Protein AF-W6MUC9-F1 (afdb_monomer_lite)

Foldseek 3Di:
DDDDDDDDDDDDDDDDDDDPDDPDDDDDDDDDDDDDDDPPPPPVPVVVPPPPDDDDDDDDDDDDDDDDDDDDDDPPPPCPFADQDPVPRGTDPDNDPQDLPPADPPDPDPDPSSVVSVVVVVVVVDDPDDDDDDDDPVPPPPPDPDPPPDDPVLVVLQVLLVVLVVVLVVLLVVLVVCLVPDDQDADPDDDDLVRVVVDQQPDADDSNVLSNDDQVVLLVVLLSLLVVDALDGDPSNLNVLSSSLSSHDLDDDPVSLVSLVSSLVSLVVRQDPDDDPSNVSNSSSLSSSCPVNVVVVSCVVRRPPPD

Organism: NCBI:txid1382522

Radius of gyration: 37.91 Å; chains: 1; bounding box: 55×131×97 Å

Structure (mmCIF, N/CA/C/O backbone):
data_AF-W6MUC9-F1
#
_entry.id   AF-W6MUC9-F1
#
loop_
_atom_site.group_PDB
_atom_site.id
_atom_site.type_symbol
_atom_site.label_atom_id
_atom_site.label_alt_id
_atom_site.label_comp_id
_atom_site.label_asym_id
_atom_site.label_entity_id
_atom_site.label_seq_id
_atom_site.pdbx_PDB_ins_code
_atom_site.Cartn_x
_atom_site.Cartn_y
_atom_site.Cartn_z
_atom_site.occupancy
_atom_site.B_iso_or_equiv
_atom_site.auth_seq_id
_atom_site.auth_comp_id
_atom_site.auth_asym_id
_atom_site.auth_atom_id
_atom_site.pdbx_PDB_model_num
ATOM 1 N N . MET A 1 1 ? 14.977 66.301 21.294 1.00 37.84 1 MET A N 1
ATOM 2 C CA . MET A 1 1 ? 13.516 66.436 21.477 1.00 37.84 1 MET A CA 1
ATOM 3 C C . MET A 1 1 ? 12.824 65.626 20.392 1.00 37.84 1 MET A C 1
ATOM 5 O O . MET A 1 1 ? 13.233 65.748 19.249 1.00 37.84 1 MET A O 1
ATOM 9 N N . GLY A 1 2 ? 11.824 64.814 20.751 1.00 37.88 2 GLY A N 1
ATOM 10 C CA . GLY A 1 2 ? 10.847 64.259 19.802 1.00 37.88 2 GLY A CA 1
ATOM 11 C C . GLY A 1 2 ? 11.103 62.840 19.284 1.00 37.88 2 GLY A C 1
ATOM 12 O O . GLY A 1 2 ? 11.587 62.662 18.177 1.00 37.88 2 GLY A O 1
ATOM 13 N N . ARG A 1 3 ? 10.710 61.834 20.076 1.00 33.66 3 ARG A N 1
ATOM 14 C CA . ARG A 1 3 ? 10.384 60.471 19.620 1.00 33.66 3 ARG A CA 1
ATOM 15 C C . ARG A 1 3 ? 9.096 60.508 18.785 1.00 33.66 3 ARG A C 1
ATOM 17 O O . ARG A 1 3 ? 8.163 61.174 19.216 1.00 33.66 3 ARG A O 1
ATOM 24 N N . SER A 1 4 ? 8.983 59.696 17.731 1.00 37.00 4 SER A N 1
ATOM 25 C CA . SER A 1 4 ? 7.777 58.873 17.533 1.00 37.00 4 SER A CA 1
ATOM 26 C C . SER A 1 4 ? 8.035 57.723 16.557 1.00 37.00 4 SER A C 1
ATOM 28 O O . SER A 1 4 ? 8.400 57.924 15.403 1.00 37.00 4 SER A O 1
ATOM 30 N N . GLN A 1 5 ? 7.871 56.514 17.086 1.00 37.69 5 GLN A N 1
ATOM 31 C CA . GLN A 1 5 ? 7.706 55.257 16.371 1.00 37.69 5 GLN A CA 1
ATOM 32 C C . GLN A 1 5 ? 6.216 55.058 16.063 1.00 37.69 5 GLN A C 1
ATOM 34 O O . GLN A 1 5 ? 5.396 55.491 16.869 1.00 37.69 5 GLN A O 1
ATOM 39 N N . ASN A 1 6 ? 5.875 54.364 14.967 1.00 33.44 6 ASN A N 1
ATOM 40 C CA . ASN A 1 6 ? 4.917 53.236 14.934 1.00 33.44 6 ASN A CA 1
ATOM 41 C C . ASN A 1 6 ? 4.309 53.029 13.537 1.00 33.44 6 ASN A C 1
ATOM 43 O O . ASN A 1 6 ? 3.429 53.778 13.129 1.00 33.44 6 ASN A O 1
ATOM 47 N N . SER A 1 7 ? 4.688 51.936 12.866 1.00 36.28 7 SER A N 1
ATOM 48 C CA . SER A 1 7 ? 3.811 51.216 11.921 1.00 36.28 7 SER A CA 1
ATOM 49 C C . SER A 1 7 ? 4.344 49.808 11.604 1.00 36.28 7 SER A C 1
ATOM 51 O O . SER A 1 7 ? 4.627 49.454 10.465 1.00 36.28 7 SER A O 1
ATOM 53 N N . LYS A 1 8 ? 4.477 48.956 12.629 1.00 38.09 8 LYS A N 1
ATOM 54 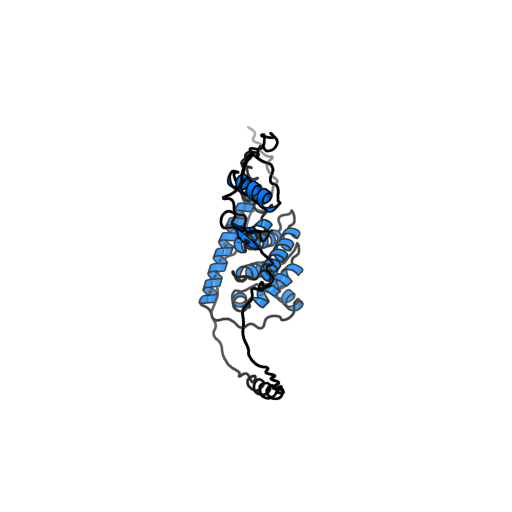C CA . LYS A 1 8 ? 4.534 47.493 12.451 1.00 38.09 8 LYS A CA 1
ATOM 55 C C . LYS A 1 8 ? 3.688 46.827 13.531 1.00 38.09 8 LYS A C 1
ATOM 57 O O . LYS A 1 8 ? 4.168 46.507 14.609 1.00 38.09 8 LYS A O 1
ATOM 62 N N . SER A 1 9 ? 2.398 46.687 13.251 1.00 35.12 9 SER A N 1
ATOM 63 C CA . SER A 1 9 ? 1.443 45.956 14.083 1.00 35.12 9 SER A CA 1
ATOM 64 C C . SER A 1 9 ? 0.236 45.612 13.218 1.00 35.12 9 SER A C 1
ATOM 66 O O . SER A 1 9 ? -0.618 46.477 13.046 1.00 35.12 9 SER A O 1
ATOM 68 N N . ALA A 1 10 ? 0.188 44.391 12.671 1.00 38.91 10 ALA A N 1
ATOM 69 C CA . ALA A 1 10 ? -1.050 43.617 12.472 1.00 38.91 10 ALA A CA 1
ATOM 70 C C . ALA A 1 10 ? -0.826 42.331 11.645 1.00 38.91 10 ALA A C 1
ATOM 72 O O . ALA A 1 10 ? -1.404 42.202 10.579 1.00 38.91 10 ALA A O 1
ATOM 73 N N . ILE A 1 11 ? -0.053 41.361 12.147 1.00 40.91 11 ILE A N 1
ATOM 74 C CA . ILE A 1 11 ? -0.268 39.920 11.874 1.00 40.91 11 ILE A CA 1
ATOM 75 C C . ILE A 1 11 ? 0.131 39.189 13.173 1.00 40.91 11 ILE A C 1
ATOM 77 O O . ILE A 1 11 ? 1.309 39.001 13.449 1.00 40.91 11 ILE A O 1
ATOM 81 N N . LYS A 1 12 ? -0.753 39.168 14.185 1.00 38.16 12 LYS A N 1
ATOM 82 C CA . LYS A 1 12 ? -1.516 37.975 14.623 1.00 38.16 12 LYS A CA 1
ATOM 83 C C . LYS A 1 12 ? -0.628 36.718 14.643 1.00 38.16 12 LYS A C 1
ATOM 85 O O . LYS A 1 12 ? -0.370 36.142 13.602 1.00 38.16 12 LYS A O 1
ATOM 90 N N . LYS A 1 13 ? 0.010 36.369 15.769 1.00 39.94 13 LYS A N 1
ATOM 91 C CA . LYS A 1 13 ? -0.563 35.578 16.886 1.00 39.94 13 LYS A CA 1
ATOM 92 C C . LYS A 1 13 ? -1.482 34.450 16.404 1.00 39.94 13 LYS A C 1
ATOM 94 O O . LYS A 1 13 ? -2.682 34.676 16.337 1.00 39.94 13 LYS A O 1
ATOM 99 N N . THR A 1 14 ? -0.884 33.286 16.150 1.00 41.06 14 THR A N 1
ATOM 100 C CA . THR A 1 14 ? -1.347 31.932 16.528 1.00 41.06 14 THR A CA 1
ATOM 101 C C . THR A 1 14 ? -0.285 30.942 16.048 1.00 41.06 14 THR A C 1
ATOM 103 O O . THR A 1 14 ? -0.391 30.375 14.970 1.00 41.06 14 THR A O 1
ATOM 106 N N . LEU A 1 15 ? 0.783 30.797 16.829 1.00 37.62 15 LEU A N 1
ATOM 107 C CA . LEU A 1 15 ? 1.756 29.720 16.681 1.00 37.62 15 LEU A CA 1
ATOM 108 C C . LEU A 1 15 ? 2.039 29.214 18.092 1.00 37.62 15 LEU A C 1
ATOM 110 O O . LEU A 1 15 ? 2.949 29.688 18.762 1.00 37.62 15 LEU A O 1
ATOM 114 N N . GLU A 1 16 ? 1.169 28.341 18.588 1.00 33.00 16 GLU A N 1
ATOM 115 C CA . GLU A 1 16 ? 1.450 27.573 19.794 1.00 33.00 16 GLU A CA 1
ATOM 116 C C . GLU A 1 16 ? 0.604 26.295 19.800 1.00 33.00 16 GLU A C 1
ATOM 118 O O . GLU A 1 16 ? -0.623 26.360 19.756 1.00 33.00 16 GLU A O 1
ATOM 123 N N . LYS A 1 17 ? 1.313 25.163 19.924 1.00 35.31 17 LYS A N 1
ATOM 124 C CA . LYS A 1 17 ? 0.856 23.787 20.198 1.00 35.31 17 LYS A CA 1
ATOM 125 C C . LYS A 1 17 ? 0.414 22.930 19.004 1.00 35.31 17 LYS A C 1
ATOM 127 O O . LYS A 1 17 ? -0.761 22.628 18.849 1.00 35.31 17 LYS A O 1
ATOM 132 N N . ALA A 1 18 ? 1.400 22.385 18.293 1.00 30.92 18 ALA A N 1
ATOM 133 C CA . ALA A 1 18 ? 1.337 21.001 17.824 1.00 30.92 18 ALA A CA 1
ATOM 134 C C . ALA A 1 18 ? 2.322 20.192 18.686 1.00 30.92 18 ALA A C 1
ATOM 136 O O . ALA A 1 18 ? 3.528 20.432 18.656 1.00 30.92 18 ALA A O 1
ATOM 137 N N . GLN A 1 19 ? 1.796 19.332 19.556 1.00 32.25 19 GLN A N 1
ATOM 138 C CA . GLN A 1 19 ? 2.580 18.336 20.289 1.00 32.25 19 GLN A CA 1
ATOM 139 C C . GLN A 1 19 ? 2.575 17.047 19.453 1.00 32.25 19 GLN A C 1
ATOM 141 O O . GLN A 1 19 ? 1.496 16.658 19.005 1.00 32.25 19 GLN A O 1
ATOM 146 N N . PRO A 1 20 ? 3.720 16.378 19.243 1.00 33.19 20 PRO A N 1
ATOM 147 C CA . PRO A 1 20 ? 3.742 15.063 18.613 1.00 33.19 20 PRO A CA 1
ATOM 148 C C . PRO A 1 20 ? 3.076 14.031 19.536 1.00 33.19 20 PRO A C 1
ATOM 150 O O . PRO A 1 20 ? 3.309 14.029 20.747 1.00 33.19 20 PRO A O 1
ATOM 153 N N . TYR A 1 21 ? 2.223 13.175 18.970 1.00 41.25 21 TYR A N 1
ATOM 154 C CA . TYR A 1 21 ? 1.517 12.129 19.711 1.00 41.25 21 TYR A CA 1
ATOM 155 C C . TYR A 1 21 ? 2.506 11.117 20.324 1.00 41.25 21 TYR A C 1
ATOM 157 O O . TYR A 1 21 ? 3.322 10.552 19.594 1.00 41.25 21 TYR A O 1
ATOM 165 N N . PRO A 1 22 ? 2.439 10.843 21.642 1.00 36.75 22 PRO A N 1
ATOM 166 C CA . PRO A 1 22 ? 3.268 9.830 22.279 1.00 36.75 22 PRO A CA 1
ATOM 167 C C . PRO A 1 22 ? 2.614 8.442 22.194 1.00 36.75 22 PRO A C 1
ATOM 169 O O . PRO A 1 22 ? 1.510 8.225 22.690 1.00 36.75 22 PRO A O 1
ATOM 172 N N . LEU A 1 23 ? 3.334 7.478 21.617 1.00 43.62 23 LEU A N 1
ATOM 173 C CA . LEU A 1 23 ? 3.059 6.044 21.738 1.00 43.62 23 LEU A CA 1
ATOM 174 C C . LEU A 1 23 ? 3.530 5.550 23.119 1.00 43.62 23 LEU A C 1
ATOM 176 O O . LEU A 1 23 ? 4.695 5.184 23.265 1.00 43.62 23 LEU A O 1
ATOM 180 N N . ALA A 1 24 ? 2.664 5.551 24.142 1.00 35.31 24 ALA A N 1
ATOM 181 C CA . ALA A 1 24 ? 2.933 4.831 25.396 1.00 35.31 24 ALA A CA 1
ATOM 182 C C . ALA A 1 24 ? 1.681 4.521 26.253 1.00 35.31 24 ALA A C 1
ATOM 184 O O . ALA A 1 24 ? 0.925 5.430 26.589 1.00 35.31 24 ALA A O 1
ATOM 185 N N . LEU A 1 25 ? 1.635 3.260 26.727 1.00 35.66 25 LEU A N 1
ATOM 186 C CA . LEU A 1 25 ? 1.153 2.721 28.023 1.00 35.66 25 LEU A CA 1
ATOM 187 C C . LEU A 1 25 ? -0.203 1.979 28.167 1.00 35.66 25 LEU A C 1
ATOM 189 O O . LEU A 1 25 ? -1.266 2.499 27.854 1.00 35.66 25 LEU A O 1
ATOM 193 N N . MET A 1 26 ? -0.072 0.854 28.907 1.00 32.72 26 MET A N 1
ATOM 194 C CA . MET A 1 26 ? -1.028 0.049 29.714 1.00 32.72 26 MET A CA 1
ATOM 195 C C . MET A 1 26 ? -1.594 -1.210 29.027 1.00 32.72 26 MET A C 1
ATOM 197 O O . MET A 1 26 ? -1.951 -1.151 27.866 1.00 32.72 26 MET A O 1
ATOM 201 N N . GLY A 1 27 ? -1.723 -2.393 29.644 1.00 30.88 27 GLY A N 1
ATOM 202 C CA . GLY A 1 27 ? -1.570 -2.853 31.032 1.00 30.88 27 GLY A CA 1
ATOM 203 C C . GLY A 1 27 ? -2.383 -4.157 31.224 1.00 30.88 27 GLY A C 1
ATOM 204 O O . GLY A 1 27 ? -3.470 -4.288 30.682 1.00 30.88 27 GLY A O 1
ATOM 205 N N . VAL A 1 28 ? -1.829 -5.121 31.963 1.00 34.62 28 VAL A N 1
ATOM 206 C CA . VAL A 1 28 ? -2.216 -6.548 32.113 1.00 34.62 28 VAL A CA 1
ATOM 207 C C . VAL A 1 28 ? -3.568 -6.803 32.824 1.00 34.62 28 VAL A C 1
ATOM 209 O O . VAL A 1 28 ? -3.837 -6.162 33.838 1.00 34.62 28 VAL A O 1
ATOM 212 N N . SER A 1 29 ? -4.343 -7.827 32.406 1.00 29.66 29 SER A N 1
ATOM 213 C CA . SER A 1 29 ? -5.299 -8.568 33.271 1.00 29.66 29 SER A CA 1
ATOM 214 C C . SER A 1 29 ? -5.646 -9.984 32.741 1.00 29.66 29 SER A C 1
ATOM 216 O O . SER A 1 29 ? -5.849 -10.164 31.545 1.00 29.66 29 SER A O 1
ATOM 218 N N . LEU A 1 30 ? -5.707 -10.985 33.637 1.00 31.52 30 LEU A N 1
ATOM 219 C CA . LEU A 1 30 ? -5.907 -12.439 33.404 1.00 31.52 30 LEU A CA 1
ATOM 220 C C . LEU A 1 30 ? -7.386 -12.914 33.605 1.00 31.52 30 LEU A C 1
ATOM 222 O O . LEU A 1 30 ? -8.164 -12.184 34.221 1.00 31.52 30 LEU A O 1
ATOM 226 N N . PRO A 1 31 ? -7.775 -14.133 33.134 1.00 45.75 31 PRO A N 1
ATOM 227 C CA . PRO A 1 31 ? -9.161 -14.580 32.846 1.00 45.75 31 PRO A CA 1
ATOM 228 C C . PRO A 1 31 ? -9.775 -15.568 33.875 1.00 45.75 31 PRO A C 1
ATOM 230 O O . PRO A 1 31 ? -9.098 -15.932 34.841 1.00 45.75 31 PRO A O 1
ATOM 233 N N . PRO A 1 32 ? -11.057 -16.007 33.713 1.00 36.66 32 PRO A N 1
ATOM 234 C CA . PRO A 1 32 ? -11.387 -17.449 33.460 1.00 36.66 32 PRO A CA 1
ATOM 235 C C . PRO A 1 32 ? -12.775 -17.703 32.749 1.00 36.66 32 PRO A C 1
ATOM 237 O O . PRO A 1 32 ? -13.441 -16.730 32.405 1.00 36.66 32 PRO A O 1
ATOM 240 N N . PRO A 1 33 ? -13.355 -18.938 32.647 1.00 37.44 33 PRO A N 1
ATOM 241 C CA . PRO A 1 33 ? -12.891 -20.199 32.032 1.00 37.44 33 PRO A CA 1
ATOM 242 C C . PRO A 1 33 ? -13.892 -20.870 31.023 1.00 37.44 33 PRO A C 1
ATOM 244 O O . PRO A 1 33 ? -15.068 -20.533 30.932 1.00 37.44 33 PRO A O 1
ATOM 247 N N . HIS A 1 34 ? -13.364 -21.878 30.310 1.00 36.03 34 HIS A N 1
ATOM 248 C CA . HIS A 1 34 ? -13.925 -22.946 29.447 1.00 36.03 34 HIS A CA 1
ATOM 249 C C . HIS A 1 34 ? -15.434 -23.298 29.415 1.00 36.03 34 HIS A C 1
ATOM 251 O O . HIS A 1 34 ? -16.020 -23.637 30.440 1.00 36.03 34 HIS A O 1
ATOM 257 N N . ILE A 1 35 ? -15.961 -23.489 28.186 1.00 35.66 35 ILE A N 1
ATOM 258 C CA . ILE A 1 35 ? -17.059 -24.428 27.849 1.00 35.66 35 ILE A CA 1
ATOM 259 C C . ILE A 1 35 ? -16.751 -25.158 26.517 1.00 35.66 35 ILE A C 1
ATOM 261 O O . ILE A 1 35 ? -16.290 -24.553 25.550 1.00 35.66 35 ILE A O 1
ATOM 265 N N . GLU A 1 36 ? -16.975 -26.476 26.499 1.00 34.12 36 GLU A N 1
ATOM 266 C CA . GLU A 1 36 ? -16.637 -27.458 25.453 1.00 34.12 36 GLU A CA 1
ATOM 267 C C . GLU A 1 36 ? -17.495 -27.386 24.167 1.00 34.12 36 GLU A C 1
ATOM 269 O O . GLU A 1 36 ? -18.648 -26.959 24.169 1.00 34.12 36 GLU A O 1
ATOM 274 N N . ASN A 1 37 ? -16.924 -27.859 23.048 1.00 38.78 37 ASN A N 1
ATOM 275 C CA . ASN A 1 37 ? -17.419 -27.688 21.674 1.00 38.78 37 ASN A CA 1
ATOM 276 C C . ASN A 1 37 ? -17.896 -29.035 21.045 1.00 38.78 37 ASN A C 1
ATOM 278 O O . ASN A 1 37 ? -17.094 -29.968 20.951 1.00 38.78 37 ASN A O 1
ATOM 282 N N . PRO A 1 38 ? -19.153 -29.178 20.558 1.00 36.91 38 PRO A N 1
ATOM 283 C CA . PRO A 1 38 ? -19.742 -30.464 20.131 1.00 36.91 38 PRO A CA 1
ATOM 284 C C . PRO A 1 38 ? -19.540 -30.862 18.644 1.00 36.91 38 PRO A C 1
ATOM 286 O O . PRO A 1 38 ? -20.272 -31.693 18.104 1.00 36.91 38 PRO A O 1
ATOM 289 N N . LEU A 1 39 ? -18.539 -30.330 17.936 1.00 45.34 39 LEU A N 1
ATOM 290 C CA . LEU A 1 39 ? -18.408 -30.497 16.472 1.00 45.34 39 LEU A CA 1
ATOM 291 C C . LEU A 1 39 ? -17.762 -31.809 15.968 1.00 45.34 39 LEU A C 1
ATOM 293 O O . LEU A 1 39 ? -17.677 -32.021 14.756 1.00 45.34 39 LEU A O 1
ATOM 297 N N . LYS A 1 40 ? -17.374 -32.749 16.842 1.00 43.78 40 LYS A N 1
ATOM 298 C CA . LYS A 1 40 ? -16.704 -34.004 16.424 1.00 43.78 40 LYS A CA 1
ATOM 299 C C . LYS A 1 40 ? -17.621 -35.111 15.870 1.00 43.78 40 LYS A C 1
ATOM 301 O O . LYS A 1 40 ? -17.111 -36.101 15.357 1.00 43.78 40 LYS A O 1
ATOM 306 N N . GLN A 1 41 ? -18.949 -34.965 15.882 1.00 45.59 41 GLN A N 1
ATOM 307 C CA . GLN A 1 41 ? -19.857 -36.040 15.429 1.00 45.59 41 GLN A CA 1
ATOM 308 C C . GLN A 1 41 ? -20.292 -35.972 13.952 1.00 45.59 41 GLN A C 1
ATOM 310 O O . GLN A 1 41 ? -20.858 -36.937 13.439 1.00 45.59 41 GLN A O 1
ATOM 315 N N . ARG A 1 42 ? -20.014 -34.882 13.221 1.00 47.22 42 ARG A N 1
ATOM 316 C CA . ARG A 1 42 ? -20.479 -34.731 11.824 1.00 47.22 42 ARG A CA 1
ATOM 317 C C . ARG A 1 42 ? -19.546 -35.310 10.755 1.00 47.22 42 ARG A C 1
ATOM 319 O O . ARG A 1 42 ? -20.015 -35.604 9.662 1.00 47.22 42 ARG A O 1
ATOM 326 N N . GLN A 1 43 ? -18.266 -35.533 11.053 1.00 47.47 43 GLN A N 1
ATOM 327 C CA . GLN A 1 43 ? -17.294 -35.970 10.036 1.00 47.47 43 GLN A CA 1
ATOM 328 C C . GLN A 1 43 ? -17.279 -37.489 9.774 1.00 47.47 43 GLN A C 1
ATOM 330 O O . GLN A 1 43 ? -16.813 -37.924 8.726 1.00 47.47 43 GLN A O 1
ATOM 335 N N . LEU A 1 44 ? -17.855 -38.308 10.661 1.00 49.19 44 LEU A N 1
ATOM 336 C CA . LEU A 1 44 ? -17.866 -39.771 10.505 1.00 49.19 44 LEU A CA 1
ATOM 337 C C . LEU A 1 44 ? -18.964 -40.303 9.563 1.00 49.19 44 LEU A C 1
ATOM 339 O O . LEU A 1 44 ? -18.844 -41.424 9.078 1.00 49.19 44 LEU A O 1
ATOM 343 N N . LYS A 1 45 ? -20.001 -39.514 9.240 1.00 44.94 45 LYS A N 1
ATOM 344 C CA . LYS A 1 45 ? -21.115 -39.971 8.382 1.00 44.94 45 LYS A CA 1
ATOM 345 C C . LYS A 1 45 ? -20.875 -39.821 6.875 1.00 44.94 45 LYS A C 1
ATOM 347 O O . LYS A 1 45 ? -21.438 -40.594 6.110 1.00 44.94 45 LYS A O 1
ATOM 352 N N . ASN A 1 46 ? -19.999 -38.915 6.436 1.00 46.66 46 ASN A N 1
ATOM 353 C CA . ASN A 1 46 ? -19.769 -38.696 4.998 1.00 46.66 46 ASN A CA 1
ATOM 354 C C . ASN A 1 46 ? -18.801 -39.708 4.367 1.00 46.66 46 ASN A C 1
ATOM 356 O O . ASN A 1 46 ? -18.813 -39.895 3.155 1.00 46.66 46 ASN A O 1
ATOM 360 N N . ARG A 1 47 ? -17.994 -40.410 5.173 1.00 44.97 47 ARG A N 1
ATOM 361 C CA . ARG A 1 47 ? -16.983 -41.354 4.670 1.00 44.97 47 ARG A CA 1
ATOM 362 C C . ARG A 1 47 ? -17.559 -42.719 4.262 1.00 44.97 47 ARG A C 1
ATOM 364 O O . ARG A 1 47 ? -16.910 -43.443 3.521 1.00 44.97 47 ARG A O 1
ATOM 371 N N . GLN A 1 48 ? -18.776 -43.059 4.698 1.00 46.97 48 GLN A N 1
ATOM 372 C CA . GLN A 1 48 ? -19.432 -44.330 4.346 1.00 46.97 48 GLN A CA 1
ATOM 373 C C . GLN A 1 48 ? -20.245 -44.279 3.040 1.00 46.97 48 GLN A C 1
ATOM 375 O O . GLN A 1 48 ? -20.608 -45.330 2.527 1.00 46.97 48 GLN A O 1
ATOM 380 N N . GLN A 1 49 ? -20.499 -43.099 2.460 1.00 46.69 49 GLN A N 1
ATOM 381 C CA . GLN A 1 49 ? -21.297 -42.979 1.227 1.00 46.69 49 GLN A CA 1
ATOM 382 C C . GLN A 1 49 ? -20.476 -42.967 -0.075 1.00 46.69 49 GLN A C 1
ATOM 384 O O . GLN A 1 49 ? -21.063 -43.030 -1.147 1.00 46.69 49 GLN A O 1
ATOM 389 N N . GLN A 1 50 ? -19.138 -42.948 -0.015 1.00 45.75 50 GLN A N 1
ATOM 390 C CA . GLN A 1 50 ? -18.272 -42.911 -1.210 1.00 45.75 50 GLN A CA 1
ATOM 391 C C . GLN A 1 50 ? -17.667 -44.268 -1.626 1.00 45.75 50 GLN A C 1
ATOM 393 O O . GLN A 1 50 ? -16.893 -44.309 -2.571 1.00 45.75 50 GLN A O 1
ATOM 398 N N . GLN A 1 51 ? -18.015 -45.385 -0.973 1.00 40.50 51 GLN A N 1
ATOM 399 C CA . GLN A 1 51 ? -17.469 -46.719 -1.307 1.00 40.50 51 GLN A CA 1
ATOM 400 C C . GLN A 1 51 ? -18.406 -47.617 -2.139 1.00 40.50 51 GLN A C 1
ATOM 402 O O . GLN A 1 51 ? -18.145 -48.806 -2.283 1.00 40.50 51 GLN A O 1
ATOM 407 N N . GLN A 1 52 ? -19.490 -47.085 -2.707 1.00 41.22 52 GLN A N 1
ATOM 408 C CA . GLN A 1 52 ? -20.397 -47.859 -3.565 1.00 41.22 52 GLN A CA 1
ATOM 409 C C . GLN A 1 52 ? -20.636 -47.135 -4.891 1.00 41.22 52 GLN A C 1
ATOM 411 O O . GLN A 1 52 ? -21.689 -46.529 -5.059 1.00 41.22 52 GLN A O 1
ATOM 416 N N . GLN A 1 53 ? -19.656 -47.164 -5.803 1.00 36.44 53 GLN A N 1
ATOM 417 C CA . GLN A 1 53 ? -19.851 -46.970 -7.251 1.00 36.44 53 GLN A CA 1
ATOM 418 C C . GLN A 1 53 ? -18.522 -47.130 -8.016 1.00 36.44 53 GLN A C 1
ATOM 420 O O . GLN A 1 53 ? -17.806 -46.161 -8.220 1.00 36.44 53 GLN A O 1
ATOM 425 N N . GLU A 1 54 ? -18.223 -48.343 -8.483 1.00 36.38 54 GLU A N 1
ATOM 426 C CA . GLU A 1 54 ? -17.397 -48.588 -9.679 1.00 36.38 54 GLU A CA 1
ATOM 427 C C . GLU A 1 54 ? -17.905 -49.862 -10.372 1.00 36.38 54 GLU A C 1
ATOM 429 O O . GLU A 1 54 ? -18.158 -50.856 -9.684 1.00 36.38 54 GLU A O 1
ATOM 434 N N . PRO A 1 55 ? -18.053 -49.871 -11.712 1.00 38.66 55 PRO A N 1
ATOM 435 C CA . PRO A 1 55 ? -18.098 -51.111 -12.466 1.00 38.66 55 PRO A CA 1
ATOM 436 C C . PRO A 1 55 ? -16.942 -51.235 -13.472 1.00 38.66 55 PRO A C 1
ATOM 438 O O . PRO A 1 55 ? -16.797 -50.461 -14.417 1.00 38.66 55 PRO A O 1
ATOM 441 N N . ASP A 1 56 ? -16.183 -52.294 -13.221 1.00 34.31 56 ASP A N 1
ATOM 442 C CA . ASP A 1 56 ? -15.455 -53.226 -14.086 1.00 34.31 56 ASP A CA 1
ATOM 443 C C . ASP A 1 56 ? -15.743 -53.191 -15.609 1.00 34.31 56 ASP A C 1
ATOM 445 O O . ASP A 1 56 ? -16.890 -53.333 -16.048 1.00 34.31 56 ASP A O 1
ATOM 449 N N . LYS A 1 57 ? -14.681 -53.132 -16.430 1.00 34.66 57 LYS A N 1
ATOM 450 C CA . LYS A 1 57 ? -14.685 -53.593 -17.833 1.00 34.66 57 LYS A CA 1
ATOM 451 C C . LYS A 1 57 ? -13.347 -54.226 -18.206 1.00 34.66 57 LYS A C 1
ATOM 453 O O . LYS A 1 57 ? -12.315 -53.563 -18.263 1.00 34.66 57 LYS A O 1
ATOM 458 N N . SER A 1 58 ? -13.417 -55.511 -18.528 1.00 32.59 58 SER A N 1
ATOM 459 C CA . SER A 1 58 ? -12.324 -56.365 -18.968 1.00 32.59 58 SER A CA 1
ATOM 460 C C . SER A 1 58 ? -12.412 -56.706 -20.468 1.00 32.59 58 SER A C 1
ATOM 462 O O . SER A 1 58 ? -13.498 -56.825 -21.031 1.00 32.59 58 SER A O 1
ATOM 464 N N . LEU A 1 59 ? -11.220 -56.898 -21.054 1.00 35.06 59 LEU A N 1
ATOM 465 C CA . LEU A 1 59 ? -10.831 -57.816 -22.142 1.00 35.06 59 LEU A CA 1
ATOM 466 C C . LEU A 1 59 ? -11.446 -57.686 -23.552 1.00 35.06 59 LEU A C 1
ATOM 468 O O . LEU A 1 59 ? -12.630 -57.930 -23.764 1.00 35.06 59 LEU A O 1
ATOM 472 N N . LYS A 1 60 ? -10.552 -57.546 -24.548 1.00 33.88 60 LYS A N 1
ATOM 473 C CA . LYS A 1 60 ? -10.432 -58.488 -25.681 1.00 33.88 60 LYS A CA 1
ATOM 474 C C . LYS A 1 60 ? -9.044 -58.412 -26.340 1.00 33.88 60 LYS A C 1
ATOM 476 O O . LYS A 1 60 ? -8.607 -57.345 -26.756 1.00 33.88 60 LYS A O 1
ATOM 481 N N . ASN A 1 61 ? -8.387 -59.571 -26.389 1.00 31.88 61 ASN A N 1
ATOM 482 C CA . ASN A 1 61 ? -7.217 -59.894 -27.207 1.00 31.88 61 ASN A CA 1
ATOM 483 C C . ASN A 1 61 ? -7.656 -60.149 -28.655 1.00 31.88 61 ASN A C 1
ATOM 485 O O . ASN A 1 61 ? -8.738 -60.696 -28.842 1.00 31.88 61 ASN A O 1
ATOM 489 N N . ASP A 1 62 ? -6.768 -59.913 -29.621 1.00 33.50 62 ASP A N 1
ATOM 490 C CA . ASP A 1 62 ? -6.610 -60.826 -30.758 1.00 33.50 62 ASP A CA 1
ATOM 491 C C . ASP A 1 62 ? -5.156 -60.828 -31.252 1.00 33.50 62 ASP A C 1
ATOM 493 O O . ASP A 1 62 ? -4.511 -59.784 -31.362 1.00 33.50 62 ASP A O 1
ATOM 497 N N . LYS A 1 63 ? -4.644 -62.043 -31.468 1.00 37.84 63 LYS A N 1
ATOM 498 C CA . LYS A 1 63 ? -3.323 -62.391 -32.009 1.00 37.84 63 LYS A CA 1
ATOM 499 C C . LYS A 1 63 ? -3.460 -62.683 -33.506 1.00 37.84 63 LYS A C 1
ATOM 501 O O . LYS A 1 63 ? -4.452 -63.290 -33.891 1.00 37.84 63 LYS A O 1
ATOM 506 N N . HIS A 1 64 ? -2.423 -62.392 -34.290 1.00 31.88 64 HIS A N 1
ATOM 507 C CA . HIS A 1 64 ? -2.034 -63.230 -35.429 1.00 31.88 64 HIS A CA 1
ATOM 508 C C . HIS A 1 64 ? -0.529 -63.121 -35.714 1.00 31.88 64 HIS A C 1
ATOM 510 O O . HIS A 1 64 ? 0.125 -62.176 -35.276 1.00 31.88 64 HIS A O 1
ATOM 516 N N . ASP A 1 65 ? -0.037 -64.170 -36.366 1.00 35.31 65 ASP A N 1
ATOM 517 C CA . ASP A 1 65 ? 1.281 -64.798 -36.265 1.00 35.31 65 ASP A CA 1
ATOM 518 C C . ASP A 1 65 ? 2.407 -64.222 -37.155 1.00 35.31 65 ASP A C 1
ATOM 520 O O . ASP A 1 65 ? 2.202 -63.338 -37.983 1.00 35.31 65 ASP A O 1
ATOM 524 N N . GLU A 1 66 ? 3.604 -64.765 -36.909 1.00 41.00 66 GLU A N 1
ATOM 525 C CA . GLU A 1 66 ? 4.935 -64.532 -37.494 1.00 41.00 66 GLU A CA 1
ATOM 526 C C . GLU A 1 66 ? 5.050 -64.801 -39.011 1.00 41.00 66 GLU A C 1
ATOM 528 O O . GLU A 1 66 ? 4.428 -65.732 -39.511 1.00 41.00 66 GLU A O 1
ATOM 533 N N . GLU A 1 67 ? 5.907 -64.050 -39.725 1.00 35.03 67 GLU A N 1
ATOM 534 C CA . GLU A 1 67 ? 7.146 -64.540 -40.383 1.00 35.03 67 GLU A CA 1
ATOM 535 C C . GLU A 1 67 ? 7.860 -63.428 -41.197 1.00 35.03 67 GLU A C 1
ATOM 537 O O . GLU A 1 67 ? 7.396 -62.294 -41.285 1.00 35.03 67 GLU A O 1
ATOM 542 N N . SER A 1 68 ? 9.063 -63.752 -41.674 1.00 33.25 68 SER A N 1
ATOM 543 C CA . SER A 1 68 ? 10.251 -62.933 -41.925 1.00 33.25 68 SER A CA 1
ATOM 544 C C . SER A 1 68 ? 10.337 -62.114 -43.226 1.00 33.25 68 SER A C 1
ATOM 546 O O . SER A 1 68 ? 9.640 -62.344 -44.206 1.00 33.25 68 SER A O 1
ATOM 548 N N . ASP A 1 69 ? 11.363 -61.256 -43.202 1.00 32.56 69 ASP A N 1
ATOM 549 C CA . ASP A 1 69 ? 12.253 -60.817 -44.286 1.00 32.56 69 ASP A CA 1
ATOM 550 C C . ASP A 1 69 ? 12.218 -59.360 -44.768 1.00 32.56 69 ASP A C 1
ATOM 552 O O . ASP A 1 69 ? 11.205 -58.695 -44.959 1.00 32.56 69 ASP A O 1
ATOM 556 N N . THR A 1 70 ? 13.459 -58.904 -44.905 1.00 42.03 70 THR A N 1
ATOM 557 C CA . THR A 1 70 ? 14.029 -57.632 -45.326 1.00 42.03 70 THR A CA 1
ATOM 558 C C . THR A 1 70 ? 13.311 -56.948 -46.487 1.00 42.03 70 THR A C 1
ATOM 560 O O . THR A 1 70 ? 13.303 -57.489 -47.586 1.00 42.03 70 THR A O 1
ATOM 563 N N . ASP A 1 71 ? 12.886 -55.697 -46.300 1.00 32.00 71 ASP A N 1
ATOM 564 C CA . ASP A 1 71 ? 13.368 -54.609 -47.152 1.00 32.00 71 ASP A CA 1
ATOM 565 C C . ASP A 1 71 ? 13.087 -53.224 -46.549 1.00 32.00 71 ASP A C 1
ATOM 567 O O . ASP A 1 71 ? 12.148 -52.995 -45.788 1.00 32.00 71 ASP A O 1
ATOM 571 N N . SER A 1 72 ? 13.972 -52.307 -46.903 1.00 49.34 72 SER A N 1
ATOM 572 C CA . SER A 1 72 ? 13.973 -50.877 -46.623 1.00 49.34 72 SER A CA 1
ATOM 573 C C . SER A 1 72 ? 12.612 -50.182 -46.805 1.00 49.34 72 SER A C 1
ATOM 575 O O . SER A 1 72 ? 12.207 -49.838 -47.912 1.00 49.34 72 SER A O 1
ATOM 577 N N . VAL A 1 73 ? 11.929 -49.863 -45.700 1.00 36.22 73 VAL A N 1
ATOM 578 C CA . VAL A 1 73 ? 10.811 -48.909 -45.716 1.00 36.22 73 VAL A CA 1
ATOM 579 C C . VAL A 1 73 ? 11.007 -47.868 -44.626 1.00 36.22 73 VAL A C 1
ATOM 581 O O . VAL A 1 73 ? 11.011 -48.142 -43.427 1.00 36.22 73 VAL A O 1
ATOM 584 N N . VAL A 1 74 ? 11.215 -46.654 -45.122 1.00 47.41 74 VAL A N 1
ATOM 585 C CA . VAL A 1 74 ? 11.229 -45.365 -44.443 1.00 47.41 74 VAL A CA 1
ATOM 586 C C . VAL A 1 74 ? 10.239 -45.354 -43.278 1.00 47.41 74 VAL A C 1
ATOM 588 O O . VAL A 1 74 ? 9.027 -45.403 -43.464 1.00 47.41 74 VAL A O 1
ATOM 591 N N . SER A 1 75 ? 10.780 -45.275 -42.062 1.00 40.50 75 SER A N 1
ATOM 592 C CA . SER A 1 75 ? 10.025 -44.929 -40.862 1.00 40.50 75 SER A CA 1
ATOM 593 C C . SER A 1 75 ? 9.473 -43.516 -41.047 1.00 40.50 75 SER A C 1
ATOM 595 O O . SER A 1 75 ? 10.152 -42.537 -40.730 1.00 40.50 75 SER A O 1
ATOM 597 N N . ASP A 1 76 ? 8.235 -43.429 -41.523 1.00 49.22 76 ASP A N 1
ATOM 598 C CA . ASP A 1 76 ? 7.396 -42.233 -41.513 1.00 49.22 76 ASP A CA 1
ATOM 599 C C . ASP A 1 76 ? 6.997 -41.913 -40.058 1.00 49.22 76 ASP A C 1
ATOM 601 O O . ASP A 1 76 ? 5.872 -42.100 -39.598 1.00 49.22 76 ASP A O 1
ATOM 605 N N . LYS A 1 77 ? 7.997 -41.523 -39.262 1.00 49.09 77 LYS A N 1
ATOM 606 C CA . LYS A 1 77 ? 7.793 -40.816 -38.001 1.00 49.09 77 LYS A CA 1
ATOM 607 C C . LYS A 1 77 ? 7.679 -39.358 -38.387 1.00 49.09 77 LYS A C 1
ATOM 609 O O . LYS A 1 77 ? 8.634 -38.829 -38.941 1.00 49.09 77 LYS A O 1
ATOM 614 N N . GLY A 1 78 ? 6.534 -38.744 -38.096 1.00 49.44 78 GLY A N 1
ATOM 615 C CA . GLY A 1 78 ? 6.229 -37.342 -38.377 1.00 49.44 78 GLY A CA 1
ATOM 616 C C . GLY A 1 78 ? 7.335 -36.384 -37.929 1.00 49.44 78 GLY A C 1
ATOM 617 O O . GLY A 1 78 ? 7.301 -35.838 -36.826 1.00 49.44 78 GLY A O 1
ATOM 618 N N . TYR A 1 79 ? 8.317 -36.182 -38.805 1.00 52.19 79 TYR A N 1
ATOM 619 C CA . TYR A 1 79 ? 9.396 -35.229 -38.644 1.00 52.19 79 TYR A CA 1
ATOM 620 C C . TYR A 1 79 ? 8.812 -33.855 -38.939 1.00 52.19 79 TYR A C 1
ATOM 622 O O . TYR A 1 79 ? 8.817 -33.379 -40.068 1.00 52.19 79 TYR A O 1
ATOM 630 N N . VAL A 1 80 ? 8.292 -33.205 -37.901 1.00 56.75 80 VAL A N 1
ATOM 631 C CA . VAL A 1 80 ? 7.933 -31.783 -37.987 1.00 56.75 80 VAL A CA 1
ATOM 632 C C . VAL A 1 80 ? 9.200 -30.923 -38.160 1.00 56.75 80 VAL A C 1
ATOM 634 O O . VAL A 1 80 ? 9.118 -29.792 -38.618 1.00 56.75 80 VAL A O 1
ATOM 637 N N . ASN A 1 81 ? 10.383 -31.483 -37.871 1.00 60.94 81 ASN A N 1
ATOM 638 C CA . ASN A 1 81 ? 11.672 -30.799 -37.927 1.00 60.94 81 ASN A CA 1
ATOM 639 C C . ASN A 1 81 ? 12.707 -31.679 -38.650 1.00 60.94 81 ASN A C 1
ATOM 641 O O . ASN A 1 81 ? 12.930 -32.800 -38.209 1.00 60.94 81 ASN A O 1
ATOM 645 N N . GLY A 1 82 ? 13.367 -31.212 -39.717 1.00 67.69 82 GLY A N 1
ATOM 646 C CA . GLY A 1 82 ? 14.463 -31.958 -40.365 1.00 67.69 82 GLY A CA 1
ATOM 647 C C . GLY A 1 82 ? 15.675 -32.187 -39.440 1.00 67.69 82 GLY A C 1
ATOM 648 O O . GLY A 1 82 ? 15.652 -31.773 -38.282 1.00 67.69 82 GLY A O 1
ATOM 649 N N . PRO A 1 83 ? 16.758 -32.847 -39.886 1.00 76.44 83 PRO A N 1
ATOM 650 C CA . PRO A 1 83 ? 17.933 -33.072 -39.038 1.00 76.44 83 PRO A CA 1
ATOM 651 C C . PRO A 1 83 ? 18.528 -31.745 -38.530 1.00 76.44 83 PRO A C 1
ATOM 653 O O . PRO A 1 83 ? 18.547 -30.749 -39.260 1.00 76.44 83 PRO A O 1
ATOM 656 N N . LEU A 1 84 ? 18.977 -31.727 -37.267 1.00 74.00 84 LEU A N 1
ATOM 657 C CA . LEU A 1 84 ? 19.614 -30.558 -36.653 1.00 74.00 84 LEU A CA 1
ATOM 658 C C . LEU A 1 84 ? 20.960 -30.296 -37.332 1.00 74.00 84 LEU A C 1
ATOM 660 O O . LEU A 1 84 ? 21.789 -31.198 -37.452 1.00 74.00 84 LEU A O 1
ATOM 664 N N . ASP A 1 85 ? 21.172 -29.063 -37.772 1.00 75.06 85 ASP A N 1
ATOM 665 C CA . ASP A 1 85 ? 22.416 -28.652 -38.394 1.00 75.06 85 ASP A CA 1
ATOM 666 C C . ASP A 1 85 ? 23.498 -28.378 -37.336 1.00 75.06 85 ASP A C 1
ATOM 668 O O . ASP A 1 85 ? 23.301 -27.490 -36.504 1.00 75.06 85 ASP A O 1
ATOM 672 N N . PRO A 1 86 ? 24.645 -29.082 -37.349 1.00 74.75 86 PRO A N 1
ATOM 673 C CA . PRO A 1 86 ? 25.683 -28.893 -36.338 1.00 74.75 86 PRO A CA 1
ATOM 674 C C . PRO A 1 86 ? 26.413 -27.546 -36.455 1.00 74.75 86 PRO A C 1
ATOM 676 O O . PRO A 1 86 ? 27.037 -27.126 -35.486 1.00 74.75 86 PRO A O 1
ATOM 679 N N . ILE A 1 87 ? 26.346 -26.876 -37.613 1.00 72.44 87 ILE A N 1
ATOM 680 C CA . ILE A 1 87 ? 27.048 -25.608 -37.867 1.00 72.44 87 ILE A CA 1
ATOM 681 C C . ILE A 1 87 ? 26.155 -24.421 -37.496 1.00 72.44 87 ILE A C 1
ATOM 683 O O . ILE A 1 87 ? 26.601 -23.491 -36.832 1.00 72.44 87 ILE A O 1
ATOM 687 N N . PHE A 1 88 ? 24.875 -24.473 -37.875 1.00 73.25 88 PHE A N 1
ATOM 688 C CA . PHE A 1 88 ? 23.939 -23.358 -37.681 1.00 73.25 88 PHE A CA 1
ATOM 689 C C . PHE A 1 88 ? 22.987 -23.536 -36.486 1.00 73.25 88 PHE A C 1
ATOM 691 O O . PHE A 1 88 ? 22.246 -22.613 -36.155 1.00 73.25 88 PHE A O 1
ATOM 698 N N . GLY A 1 89 ? 22.966 -24.711 -35.844 1.00 77.00 89 GLY A N 1
ATOM 699 C CA . GLY A 1 89 ? 22.116 -24.997 -34.680 1.00 77.00 89 GLY A CA 1
ATOM 700 C C . GLY A 1 89 ? 20.609 -24.982 -34.970 1.00 77.00 89 GLY A C 1
ATOM 701 O O . GLY A 1 89 ? 19.805 -24.919 -34.043 1.00 77.00 89 GLY A O 1
ATOM 702 N N . GLN A 1 90 ? 20.215 -25.022 -36.246 1.00 81.44 90 GLN A N 1
ATOM 703 C CA . GLN A 1 90 ? 18.827 -24.971 -36.711 1.00 81.44 90 GLN A CA 1
ATOM 704 C C . GLN A 1 90 ? 18.453 -26.265 -37.439 1.00 81.44 90 GLN A C 1
ATOM 706 O O . GLN A 1 90 ? 19.303 -26.934 -38.022 1.00 81.44 90 GLN A O 1
ATOM 711 N N . HIS A 1 91 ? 17.175 -26.636 -37.415 1.00 81.38 91 HIS A N 1
ATOM 712 C CA . HIS A 1 91 ? 16.689 -27.790 -38.170 1.00 81.38 91 HIS A CA 1
ATOM 713 C C . HIS A 1 91 ? 16.613 -27.459 -39.660 1.00 81.38 91 HIS A C 1
ATOM 715 O O . HIS A 1 91 ? 16.082 -26.419 -40.052 1.00 81.38 91 HIS A O 1
ATOM 721 N N . ARG A 1 92 ? 17.124 -28.356 -40.506 1.00 73.00 92 ARG A N 1
ATOM 722 C CA . ARG A 1 92 ? 17.071 -28.168 -41.959 1.00 73.00 92 ARG A CA 1
ATOM 723 C C . ARG A 1 92 ? 15.625 -28.234 -42.453 1.00 73.00 92 ARG A C 1
ATOM 725 O O . ARG A 1 92 ? 14.891 -29.152 -42.100 1.00 73.00 92 ARG A O 1
ATOM 732 N N . ALA A 1 93 ? 15.243 -27.294 -43.317 1.00 74.94 93 ALA A N 1
ATOM 733 C CA . ALA A 1 93 ? 13.929 -27.296 -43.963 1.00 74.94 93 ALA A CA 1
ATOM 734 C C . ALA A 1 93 ? 13.783 -28.414 -45.014 1.00 74.94 93 ALA A C 1
ATOM 736 O O . ALA A 1 93 ? 12.673 -28.866 -45.280 1.00 74.94 93 ALA A O 1
ATOM 737 N N . PHE A 1 94 ? 14.898 -28.878 -45.591 1.00 72.56 94 PHE A N 1
ATOM 738 C CA . PHE A 1 94 ? 14.913 -29.928 -46.609 1.00 72.56 94 PHE A CA 1
ATOM 739 C C . PHE A 1 94 ? 15.663 -31.177 -46.118 1.00 72.56 94 PHE A C 1
ATOM 741 O O . PHE A 1 94 ? 16.761 -31.047 -45.565 1.00 72.56 94 PHE A O 1
ATOM 748 N N . PRO A 1 95 ? 15.128 -32.391 -46.351 1.00 63.88 95 PRO A N 1
ATOM 749 C CA . PRO A 1 95 ? 15.766 -33.655 -45.987 1.00 63.88 95 PRO A CA 1
ATOM 750 C C . PRO A 1 95 ? 16.827 -34.051 -47.027 1.00 63.88 95 PRO A C 1
ATOM 752 O O . PRO A 1 95 ? 16.729 -35.092 -47.670 1.00 63.88 95 PRO A O 1
ATOM 755 N N . ILE A 1 96 ? 17.822 -33.191 -47.247 1.00 64.44 96 ILE A N 1
ATOM 756 C CA . ILE A 1 96 ? 18.858 -33.409 -48.263 1.00 64.44 96 ILE A CA 1
ATOM 757 C C . ILE A 1 96 ? 20.192 -33.678 -47.562 1.00 64.44 96 ILE A C 1
ATOM 759 O O . ILE A 1 96 ? 20.689 -32.851 -46.787 1.00 64.44 96 ILE A O 1
ATOM 763 N N . ASN A 1 97 ? 20.781 -34.839 -47.860 1.00 66.06 97 ASN A N 1
ATOM 764 C CA . ASN A 1 97 ? 22.182 -35.133 -47.571 1.00 66.06 97 ASN A CA 1
ATOM 765 C C . ASN A 1 97 ? 23.024 -34.402 -48.613 1.00 66.06 97 ASN A C 1
ATOM 767 O O . ASN A 1 97 ? 23.275 -34.906 -49.704 1.00 66.06 97 ASN A O 1
ATOM 771 N N . ILE A 1 98 ? 23.351 -33.154 -48.299 1.00 64.81 98 ILE A N 1
ATOM 772 C CA . ILE A 1 98 ? 24.164 -32.293 -49.146 1.00 64.81 98 ILE A CA 1
ATOM 773 C C . ILE A 1 98 ? 25.618 -32.757 -49.015 1.00 64.81 98 ILE A C 1
ATOM 775 O O . ILE A 1 98 ? 26.252 -32.478 -47.998 1.00 64.81 98 ILE A O 1
ATOM 779 N N . ASP A 1 99 ? 26.119 -33.476 -50.018 1.00 64.69 99 ASP A N 1
ATOM 780 C CA . ASP A 1 99 ? 27.545 -33.767 -50.144 1.00 64.69 99 ASP A CA 1
ATOM 781 C C . ASP A 1 99 ? 28.243 -32.557 -50.777 1.00 64.69 99 ASP A C 1
ATOM 783 O O . ASP A 1 99 ? 27.918 -32.133 -51.886 1.00 64.69 99 ASP A O 1
ATOM 787 N N . ILE A 1 100 ? 29.147 -31.947 -50.019 1.00 63.34 100 ILE A N 1
ATOM 788 C CA . ILE A 1 100 ? 29.846 -30.710 -50.386 1.00 63.34 100 ILE A CA 1
ATOM 789 C C . ILE A 1 100 ? 31.155 -31.033 -51.138 1.00 63.34 100 ILE A C 1
ATOM 791 O O . ILE A 1 100 ? 31.759 -30.157 -51.753 1.00 63.34 100 ILE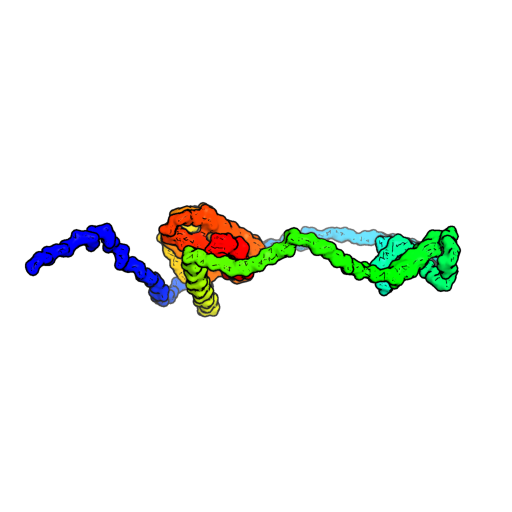 A O 1
ATOM 795 N N . SER A 1 101 ? 31.578 -32.302 -51.123 1.00 64.50 101 SER A N 1
ATOM 796 C CA . SER A 1 101 ? 32.907 -32.760 -51.551 1.00 64.50 101 SER A CA 1
ATOM 797 C C . SER A 1 101 ? 33.134 -32.700 -53.067 1.00 64.50 101 SER A C 1
ATOM 799 O O . SER A 1 101 ? 34.263 -32.490 -53.503 1.00 64.50 101 SER A O 1
ATOM 801 N N . ASP A 1 102 ? 32.068 -32.838 -53.863 1.00 64.50 102 ASP A N 1
ATOM 802 C CA . ASP A 1 102 ? 32.134 -33.040 -55.321 1.00 64.50 102 ASP A CA 1
ATOM 803 C C . ASP A 1 102 ? 31.670 -31.817 -56.146 1.00 64.50 102 ASP A C 1
ATOM 805 O O . ASP A 1 102 ? 31.341 -31.923 -57.331 1.00 64.50 102 ASP A O 1
ATOM 809 N N . LEU A 1 103 ? 31.618 -30.627 -55.539 1.00 68.88 103 LEU A N 1
ATOM 810 C CA . LEU A 1 103 ? 31.085 -29.429 -56.196 1.00 68.88 103 LEU A CA 1
ATOM 811 C C . LEU A 1 103 ? 32.146 -28.680 -57.008 1.00 68.88 103 LEU A C 1
ATOM 813 O O . LEU A 1 103 ? 33.050 -28.050 -56.466 1.00 68.88 103 LEU A O 1
ATOM 817 N N . ASP A 1 104 ? 31.963 -28.650 -58.328 1.00 74.31 104 ASP A N 1
ATOM 818 C CA . ASP A 1 104 ? 32.688 -27.741 -59.220 1.00 74.31 104 ASP A CA 1
ATOM 819 C C . ASP A 1 104 ? 32.114 -26.315 -59.105 1.00 74.31 104 ASP A C 1
ATOM 821 O O . ASP A 1 104 ? 31.076 -26.015 -59.697 1.00 74.31 104 ASP A O 1
ATOM 825 N N . GLU A 1 105 ? 32.773 -25.425 -58.352 1.00 71.38 105 GLU A N 1
ATOM 826 C CA . GLU A 1 105 ? 32.362 -24.018 -58.175 1.00 71.38 105 GLU A CA 1
ATOM 827 C C . GLU A 1 105 ? 32.339 -23.214 -59.499 1.00 71.38 105 GLU A C 1
ATOM 829 O O . GLU A 1 105 ? 31.682 -22.175 -59.574 1.00 71.38 105 GLU A O 1
ATOM 834 N N . SER A 1 106 ? 33.000 -23.689 -60.566 1.00 76.31 106 SER A N 1
ATOM 835 C CA . SER A 1 106 ? 33.199 -22.928 -61.812 1.00 76.31 106 SER A CA 1
ATOM 836 C C . SER A 1 106 ? 32.043 -23.005 -62.818 1.00 76.31 106 SER A C 1
ATOM 838 O O . SER A 1 106 ? 31.944 -22.172 -63.721 1.00 76.31 106 SER A O 1
ATOM 840 N N . ARG A 1 107 ? 31.152 -23.992 -62.685 1.00 80.31 107 ARG A N 1
ATOM 841 C CA . ARG A 1 107 ? 30.010 -24.208 -63.597 1.00 80.31 107 ARG A CA 1
ATOM 842 C C . ARG A 1 107 ? 28.702 -23.894 -62.896 1.00 80.31 107 ARG A C 1
ATOM 844 O O . ARG A 1 107 ? 28.653 -24.086 -61.696 1.00 80.31 107 ARG A O 1
ATOM 851 N N . PRO A 1 108 ? 27.618 -23.476 -63.561 1.00 81.69 108 PRO A N 1
ATOM 852 C CA . PRO A 1 108 ? 26.306 -23.374 -62.915 1.00 81.69 108 PRO A CA 1
ATOM 853 C C . PRO A 1 108 ? 25.851 -24.732 -62.343 1.00 81.69 108 PRO A C 1
ATOM 855 O O . PRO A 1 108 ? 26.132 -25.758 -62.967 1.00 81.69 108 PRO A O 1
ATOM 858 N N . PRO A 1 109 ? 25.167 -24.772 -61.183 1.00 84.25 109 PRO A N 1
ATOM 859 C CA . PRO A 1 109 ? 24.670 -26.028 -60.630 1.00 84.25 109 PRO A CA 1
ATOM 860 C C . PRO A 1 109 ? 23.588 -26.607 -61.552 1.00 84.25 109 PRO A C 1
ATOM 862 O O . PRO A 1 109 ? 22.683 -25.891 -61.981 1.00 84.25 109 PRO A O 1
ATOM 865 N N . ALA A 1 110 ? 23.705 -27.894 -61.878 1.00 82.00 110 ALA A N 1
ATOM 866 C CA . ALA A 1 110 ? 22.786 -28.583 -62.787 1.00 82.00 110 ALA A CA 1
ATOM 867 C C . ALA A 1 110 ? 21.508 -29.081 -62.085 1.00 82.00 110 ALA A C 1
ATOM 869 O O . ALA A 1 110 ? 20.502 -29.342 -62.743 1.00 82.00 110 ALA A O 1
ATOM 870 N N . ASP A 1 111 ? 21.545 -29.203 -60.759 1.00 82.62 111 ASP A N 1
ATOM 871 C CA . ASP A 1 111 ? 20.486 -29.751 -59.919 1.00 82.62 111 ASP A CA 1
ATOM 872 C C . ASP A 1 111 ? 20.311 -28.952 -58.613 1.00 82.62 111 ASP A C 1
ATOM 874 O O . ASP A 1 111 ? 21.186 -28.195 -58.178 1.00 82.62 111 ASP A O 1
ATOM 878 N N . VAL A 1 112 ? 19.147 -29.128 -57.979 1.00 80.38 112 VAL A N 1
ATOM 879 C CA . VAL A 1 112 ? 18.752 -28.404 -56.759 1.00 80.38 112 VAL A CA 1
ATOM 880 C C . VAL A 1 112 ? 19.676 -28.726 -55.582 1.00 80.38 112 VAL A C 1
ATOM 882 O O . VAL A 1 112 ? 19.973 -27.832 -54.789 1.00 80.38 112 VAL A O 1
ATOM 885 N N . ASN A 1 113 ? 20.174 -29.963 -55.476 1.00 81.69 113 ASN A N 1
ATOM 886 C CA . ASN A 1 113 ? 21.054 -30.346 -54.374 1.00 81.69 113 ASN A CA 1
ATOM 887 C C . ASN A 1 113 ? 22.404 -29.640 -54.511 1.00 81.69 113 ASN A C 1
ATOM 889 O O . ASN A 1 113 ? 22.853 -29.029 -53.543 1.00 81.69 113 ASN A O 1
ATOM 893 N N . SER A 1 114 ? 22.990 -29.615 -55.713 1.00 81.12 114 SER A N 1
ATOM 894 C CA . SER A 1 114 ? 24.213 -28.844 -55.976 1.00 81.12 114 SER A CA 1
ATOM 895 C C . SER A 1 114 ? 24.040 -27.342 -55.751 1.00 81.12 114 SER A C 1
ATOM 897 O O . SER A 1 114 ? 24.969 -26.675 -55.297 1.00 81.12 114 SER A O 1
ATOM 899 N N . TYR A 1 115 ? 22.859 -26.785 -56.040 1.00 84.88 115 TYR A N 1
ATOM 900 C CA . TYR A 1 115 ? 22.567 -25.382 -55.742 1.00 84.88 115 TYR A CA 1
ATOM 901 C C . TYR A 1 115 ? 22.551 -25.113 -54.231 1.00 84.88 115 TYR A C 1
ATOM 903 O O . TYR A 1 115 ? 23.272 -24.237 -53.754 1.00 84.88 115 TYR A O 1
ATOM 911 N N . LEU A 1 116 ? 21.783 -25.894 -53.464 1.00 85.69 116 LEU A N 1
ATOM 912 C CA . LEU A 1 116 ? 21.687 -25.736 -52.008 1.00 85.69 116 LEU A CA 1
ATOM 913 C C . LEU A 1 116 ? 23.032 -25.972 -51.310 1.00 85.69 116 LEU A C 1
ATOM 915 O O . LEU A 1 116 ? 23.333 -25.315 -50.315 1.00 85.69 116 LEU A O 1
ATOM 919 N N . ALA A 1 117 ? 23.859 -26.861 -51.858 1.00 81.62 117 ALA A N 1
ATOM 920 C CA . ALA A 1 117 ? 25.211 -27.094 -51.378 1.00 81.62 117 ALA A CA 1
ATOM 921 C C . ALA A 1 117 ? 26.116 -25.866 -51.515 1.00 81.62 117 ALA A C 1
ATOM 923 O O . ALA A 1 117 ? 26.866 -25.535 -50.598 1.00 81.62 117 ALA A O 1
ATOM 924 N N . ARG A 1 118 ? 26.000 -25.141 -52.629 1.00 83.88 118 ARG A N 1
ATOM 925 C CA . ARG A 1 118 ? 26.748 -23.897 -52.842 1.00 83.88 118 ARG A CA 1
ATOM 926 C C . ARG A 1 118 ? 26.252 -22.755 -51.980 1.00 83.88 118 ARG A C 1
ATOM 928 O O . ARG A 1 118 ? 27.077 -22.050 -51.420 1.00 83.88 118 ARG A O 1
ATOM 935 N N . VAL A 1 119 ? 24.936 -22.607 -51.829 1.00 84.81 119 VAL A N 1
ATOM 936 C CA . VAL A 1 119 ? 24.351 -21.613 -50.913 1.00 84.81 119 VAL A CA 1
ATOM 937 C C . VAL A 1 119 ? 24.834 -21.858 -49.485 1.00 84.81 119 VAL A C 1
ATOM 939 O O . VAL A 1 119 ? 25.139 -20.917 -48.762 1.00 84.81 119 VAL A O 1
ATOM 942 N N . ARG A 1 120 ? 24.967 -23.127 -49.085 1.00 82.12 120 ARG A N 1
ATOM 943 C CA . ARG A 1 120 ? 25.545 -23.484 -47.790 1.00 82.12 120 ARG A CA 1
ATOM 944 C C . ARG A 1 120 ? 27.016 -23.074 -47.685 1.00 82.12 120 ARG A C 1
ATOM 946 O O . ARG A 1 120 ? 27.378 -22.429 -46.711 1.00 82.12 120 ARG A O 1
ATOM 953 N N . MET A 1 121 ? 27.833 -23.404 -48.684 1.00 83.00 121 MET A N 1
ATOM 954 C CA . MET A 1 121 ? 29.245 -22.998 -48.737 1.00 83.00 121 MET A CA 1
ATOM 955 C C . MET A 1 121 ? 29.425 -21.477 -48.726 1.00 83.00 121 MET A C 1
ATOM 957 O O . MET A 1 121 ? 30.377 -20.969 -48.145 1.00 83.00 121 MET A O 1
ATOM 961 N N . GLU A 1 122 ? 28.525 -20.742 -49.374 1.00 85.75 122 GLU A N 1
ATOM 962 C CA . GLU A 1 122 ? 28.502 -19.282 -49.358 1.00 85.75 122 GLU A CA 1
ATOM 963 C C . GLU A 1 122 ? 28.125 -18.753 -47.970 1.00 85.75 122 GLU A C 1
ATOM 965 O O . GLU A 1 122 ? 28.846 -17.925 -47.422 1.00 85.75 122 GLU A O 1
ATOM 970 N N . ALA A 1 123 ? 27.069 -19.292 -47.356 1.00 83.75 123 ALA A N 1
ATOM 971 C CA . ALA A 1 123 ? 26.633 -18.906 -46.017 1.00 83.75 123 ALA A CA 1
ATOM 972 C C . ALA A 1 123 ? 27.671 -19.232 -44.927 1.00 83.75 123 ALA A C 1
ATOM 974 O O . ALA A 1 123 ? 27.818 -18.458 -43.989 1.00 83.75 123 ALA A O 1
ATOM 975 N N . GLU A 1 124 ? 28.418 -20.335 -45.053 1.00 82.31 124 GLU A N 1
ATOM 976 C CA . GLU A 1 124 ? 29.533 -20.679 -44.153 1.00 82.31 124 GLU A CA 1
ATOM 977 C C . GLU A 1 124 ? 30.719 -19.703 -44.282 1.00 82.31 124 GLU A C 1
ATOM 979 O O . GLU A 1 124 ? 31.472 -19.525 -43.327 1.00 82.31 124 GLU A O 1
ATOM 984 N N . LYS A 1 125 ? 30.881 -19.050 -45.443 1.00 84.12 125 LYS A N 1
ATOM 985 C CA . LYS A 1 125 ? 31.909 -18.019 -45.678 1.00 84.12 125 LYS A CA 1
ATOM 986 C C . LYS A 1 125 ? 31.474 -16.622 -45.204 1.00 84.12 125 LYS A C 1
ATOM 988 O O . LYS A 1 125 ? 32.316 -15.727 -45.158 1.00 84.12 125 LYS A O 1
ATOM 993 N N . MET A 1 126 ? 30.192 -16.413 -44.896 1.00 80.12 126 MET A N 1
ATOM 994 C CA . MET A 1 126 ? 29.647 -15.123 -44.464 1.00 80.12 126 MET A CA 1
ATOM 995 C C . MET A 1 126 ? 29.569 -15.023 -42.937 1.00 80.12 126 MET A C 1
ATOM 997 O O . MET A 1 126 ? 29.289 -15.999 -42.244 1.00 80.12 126 MET A O 1
ATOM 1001 N N . ASP A 1 127 ? 29.747 -13.812 -42.407 1.00 78.50 127 ASP A N 1
ATOM 1002 C CA . ASP A 1 127 ? 29.505 -13.551 -40.989 1.00 78.50 127 ASP A CA 1
ATOM 1003 C C . ASP A 1 127 ? 28.004 -13.656 -40.674 1.00 78.50 127 ASP A C 1
ATOM 1005 O O . ASP A 1 127 ? 27.168 -13.008 -41.306 1.00 78.50 127 ASP A O 1
ATOM 1009 N N . VAL A 1 128 ? 27.658 -14.450 -39.654 1.00 75.94 128 VAL A N 1
ATOM 1010 C CA . VAL A 1 128 ? 26.263 -14.694 -39.226 1.00 75.94 128 VAL A CA 1
ATOM 1011 C C . VAL A 1 128 ? 25.578 -13.412 -38.739 1.00 75.94 128 VAL A C 1
ATOM 1013 O O . VAL A 1 128 ? 24.360 -13.267 -38.842 1.00 75.94 128 VAL A O 1
ATOM 1016 N N . VAL A 1 129 ? 26.356 -12.474 -38.198 1.00 82.44 129 VAL A N 1
ATOM 1017 C CA . VAL A 1 129 ? 25.866 -11.200 -37.673 1.00 82.44 129 VAL A CA 1
ATOM 1018 C C . VAL A 1 129 ? 26.762 -10.082 -38.186 1.00 82.44 129 VAL A C 1
ATOM 1020 O O . VAL A 1 129 ? 27.939 -10.021 -37.844 1.00 82.44 129 VAL A O 1
ATOM 1023 N N . ALA A 1 130 ? 26.184 -9.169 -38.963 1.00 84.25 130 ALA A N 1
ATOM 1024 C CA . ALA A 1 130 ? 26.847 -7.946 -39.392 1.00 84.25 130 ALA A CA 1
ATOM 1025 C C . ALA A 1 130 ? 26.339 -6.758 -38.565 1.00 84.25 130 ALA A C 1
ATOM 1027 O O . ALA A 1 130 ? 25.142 -6.463 -38.548 1.00 84.25 130 ALA A O 1
ATOM 1028 N N . PHE A 1 131 ? 27.252 -6.049 -37.902 1.00 84.25 131 PHE A N 1
ATOM 1029 C CA . PHE A 1 131 ? 26.947 -4.774 -37.259 1.00 84.25 131 PHE A CA 1
ATOM 1030 C C . PHE A 1 131 ? 27.202 -3.651 -38.257 1.00 84.25 131 PHE A C 1
ATOM 1032 O O . PHE A 1 131 ? 28.347 -3.320 -38.556 1.00 84.25 131 PHE A O 1
ATOM 1039 N N . VAL A 1 132 ? 26.127 -3.072 -38.786 1.00 86.06 132 VAL A N 1
ATOM 1040 C CA . VAL A 1 132 ? 26.222 -1.920 -39.683 1.00 86.06 132 VAL A CA 1
ATOM 1041 C C . VAL A 1 132 ? 26.082 -0.651 -38.841 1.00 86.06 132 VAL A C 1
ATOM 1043 O O . VAL A 1 132 ? 25.022 -0.457 -38.235 1.00 86.06 132 VAL A O 1
ATOM 1046 N N . PRO A 1 133 ? 27.118 0.208 -38.762 1.00 81.31 133 PRO A N 1
ATOM 1047 C CA . PRO A 1 133 ? 26.987 1.491 -38.092 1.00 81.31 133 PRO A CA 1
ATOM 1048 C C . PRO A 1 133 ? 25.924 2.309 -38.822 1.00 81.31 133 PRO A C 1
ATOM 1050 O O . PRO A 1 133 ? 25.944 2.448 -40.046 1.00 81.31 133 PRO A O 1
ATOM 1053 N N . ARG A 1 134 ? 24.957 2.819 -38.063 1.00 80.44 134 ARG A N 1
ATOM 1054 C CA . ARG A 1 134 ? 23.953 3.732 -38.598 1.00 80.44 134 ARG A CA 1
ATOM 1055 C C . ARG A 1 134 ? 24.650 5.066 -38.832 1.00 80.44 134 ARG A C 1
ATOM 1057 O O . ARG A 1 134 ? 25.315 5.544 -37.921 1.00 80.44 134 ARG A O 1
ATOM 1064 N N . GLU A 1 135 ? 24.510 5.649 -40.023 1.00 78.81 135 GLU A N 1
ATOM 1065 C CA . GLU A 1 135 ? 24.943 7.031 -40.247 1.00 78.81 135 GLU A CA 1
ATOM 1066 C C . GLU A 1 135 ? 24.323 7.901 -39.151 1.00 78.81 135 GLU A C 1
ATOM 1068 O O . GLU A 1 135 ? 23.108 7.829 -38.924 1.00 78.81 135 GLU A O 1
ATOM 1073 N N . ASP A 1 136 ? 25.168 8.638 -38.429 1.00 63.59 136 ASP A N 1
ATOM 1074 C CA . ASP A 1 136 ? 24.776 9.441 -37.278 1.00 63.59 136 ASP A CA 1
ATOM 1075 C C . ASP A 1 136 ? 23.736 10.473 -37.715 1.00 63.59 136 ASP A C 1
ATOM 1077 O O . ASP A 1 136 ? 24.045 11.563 -38.194 1.00 63.59 136 ASP A O 1
ATOM 1081 N N . SER A 1 137 ? 22.459 10.124 -37.573 1.00 64.44 137 SER A N 1
ATOM 1082 C CA . SER A 1 137 ? 21.395 11.105 -37.653 1.00 64.44 137 SER A CA 1
ATOM 1083 C C . SER A 1 137 ? 21.530 11.974 -36.401 1.00 64.44 137 SER A C 1
ATOM 1085 O O . SER A 1 137 ? 21.417 11.437 -35.295 1.00 64.44 137 SER A O 1
ATOM 1087 N N . PRO A 1 138 ? 21.729 13.300 -36.520 1.00 60.69 138 PRO A N 1
ATOM 1088 C CA . PRO A 1 138 ? 21.914 14.193 -35.371 1.00 60.69 138 PRO A CA 1
ATOM 1089 C C . PRO A 1 138 ? 20.656 14.338 -34.487 1.00 60.69 138 PRO A C 1
ATOM 1091 O O . PRO A 1 138 ? 20.593 15.216 -33.632 1.00 60.69 138 PRO A O 1
ATOM 1094 N N . ALA A 1 139 ? 19.637 13.497 -34.680 1.00 58.12 139 ALA A N 1
ATOM 1095 C CA . ALA A 1 139 ? 18.356 13.552 -33.987 1.00 58.12 139 ALA A CA 1
ATOM 1096 C C . ALA A 1 139 ? 18.342 12.864 -32.607 1.00 58.12 139 ALA A C 1
ATOM 1098 O O . ALA A 1 139 ? 17.372 13.036 -31.879 1.00 58.12 139 ALA A O 1
ATOM 1099 N N . ASN A 1 140 ? 19.390 12.127 -32.222 1.00 56.91 140 ASN A N 1
ATOM 1100 C CA . ASN A 1 140 ? 19.472 11.458 -30.915 1.00 56.91 140 ASN A CA 1
ATOM 1101 C C . ASN A 1 140 ? 20.598 12.032 -30.047 1.00 56.91 140 ASN A C 1
ATOM 1103 O O . ASN A 1 140 ? 21.410 11.294 -29.491 1.00 56.91 140 ASN A O 1
ATOM 1107 N N . VAL A 1 141 ? 20.643 13.359 -29.906 1.00 59.03 141 VAL A N 1
ATOM 1108 C CA . VAL A 1 141 ? 21.318 13.954 -28.750 1.00 59.03 141 VAL A CA 1
ATOM 1109 C C . VAL A 1 141 ? 20.475 13.573 -27.537 1.00 59.03 141 VAL A C 1
ATOM 1111 O O . VAL A 1 141 ? 19.432 14.173 -27.283 1.00 59.03 141 VAL A O 1
ATOM 1114 N N . ILE A 1 142 ? 20.884 12.513 -26.839 1.00 60.69 142 ILE A N 1
ATOM 1115 C CA . ILE A 1 142 ? 20.401 12.222 -25.491 1.00 60.69 142 ILE A CA 1
ATOM 1116 C C . ILE A 1 142 ? 20.742 13.475 -24.692 1.00 60.69 142 ILE A C 1
ATOM 1118 O O . ILE A 1 142 ? 21.919 13.792 -24.518 1.00 60.69 142 ILE A O 1
ATOM 1122 N N . ALA A 1 143 ? 19.714 14.245 -24.339 1.00 59.97 143 ALA A N 1
ATOM 1123 C CA . ALA A 1 143 ? 19.883 15.425 -23.518 1.00 59.97 143 ALA A CA 1
ATOM 1124 C C . ALA A 1 143 ? 20.619 14.996 -22.248 1.00 59.97 143 ALA A C 1
ATOM 1126 O O . ALA A 1 143 ? 20.204 14.048 -21.580 1.00 59.97 143 ALA A O 1
ATOM 1127 N N . ASP A 1 144 ? 21.735 15.667 -21.980 1.00 58.38 144 ASP A N 1
ATOM 1128 C CA . ASP A 1 144 ? 22.475 15.538 -20.732 1.00 58.38 144 ASP A CA 1
ATOM 1129 C C . ASP A 1 144 ? 21.462 15.675 -19.579 1.00 58.38 144 ASP A C 1
ATOM 1131 O O . ASP A 1 144 ? 20.639 16.603 -19.643 1.00 58.38 144 ASP A O 1
ATOM 1135 N N . PRO A 1 145 ? 21.441 14.776 -18.574 1.00 57.03 145 PRO A N 1
ATOM 1136 C CA . PRO A 1 145 ? 20.535 14.913 -17.449 1.00 57.03 145 PRO A CA 1
ATOM 1137 C C . PRO A 1 145 ? 20.944 16.184 -16.711 1.00 57.03 145 PRO A C 1
ATOM 1139 O O . PRO A 1 145 ? 21.906 16.203 -15.946 1.00 57.03 145 PRO A O 1
ATOM 1142 N N . GLN A 1 146 ? 20.255 17.287 -16.994 1.00 58.16 146 GLN A N 1
ATOM 1143 C CA . GLN A 1 146 ? 20.372 18.468 -16.163 1.00 58.16 146 GLN A CA 1
ATOM 1144 C C . GLN A 1 146 ? 19.932 18.034 -14.769 1.00 58.16 146 GLN A C 1
ATOM 1146 O O . GLN A 1 146 ? 18.842 17.488 -14.623 1.00 58.16 146 GLN A O 1
ATOM 1151 N N . GLU A 1 147 ? 20.789 18.244 -13.770 1.00 56.59 147 GLU A N 1
ATOM 1152 C CA . GLU A 1 147 ? 20.412 18.155 -12.362 1.00 56.59 147 GLU A CA 1
ATOM 1153 C C . GLU A 1 147 ? 19.243 19.124 -12.136 1.00 56.59 147 GLU A C 1
ATOM 1155 O O . GLU A 1 147 ? 19.431 20.319 -11.881 1.00 56.59 147 GLU A O 1
ATOM 1160 N N . GLU A 1 148 ? 18.017 18.630 -12.313 1.00 65.94 148 GLU A N 1
ATOM 1161 C CA . GLU A 1 148 ? 16.804 19.372 -12.022 1.00 65.94 148 GLU A CA 1
ATOM 1162 C C . GLU A 1 148 ? 16.802 19.620 -10.519 1.00 65.94 148 GLU A C 1
ATOM 1164 O O . GLU A 1 148 ? 16.544 18.733 -9.707 1.00 65.94 148 GLU A O 1
ATOM 1169 N N . ARG A 1 149 ? 17.154 20.849 -10.134 1.00 69.94 149 ARG A N 1
ATOM 1170 C CA . ARG A 1 149 ? 17.024 21.285 -8.749 1.00 69.94 149 ARG A CA 1
ATOM 1171 C C . ARG A 1 149 ? 15.570 21.113 -8.334 1.00 69.94 149 ARG A C 1
ATOM 1173 O O . ARG A 1 149 ? 14.682 21.732 -8.922 1.00 69.94 149 ARG A O 1
ATOM 1180 N N . LEU A 1 150 ? 15.360 20.294 -7.310 1.00 75.69 150 LEU A N 1
ATOM 1181 C CA . LEU A 1 150 ? 14.061 20.117 -6.686 1.00 75.69 150 LEU A CA 1
ATOM 1182 C C . LEU A 1 150 ? 13.528 21.475 -6.220 1.00 75.69 150 LEU A C 1
ATOM 1184 O O . LEU A 1 150 ? 14.261 22.342 -5.742 1.00 75.69 150 LEU A O 1
ATOM 1188 N N . THR A 1 151 ? 12.227 21.669 -6.376 1.00 82.56 151 THR A N 1
ATOM 1189 C CA . THR A 1 151 ? 11.527 22.792 -5.752 1.00 82.56 151 THR A CA 1
ATOM 1190 C C . THR A 1 151 ? 11.465 22.585 -4.236 1.00 82.56 151 THR A C 1
ATOM 1192 O O . THR A 1 151 ? 11.427 21.452 -3.761 1.00 82.56 151 THR A O 1
ATOM 1195 N N . GLU A 1 152 ? 11.378 23.667 -3.461 1.00 83.62 152 GLU A N 1
ATOM 1196 C CA . GLU A 1 152 ? 11.270 23.609 -1.990 1.00 83.62 152 GLU A CA 1
ATOM 1197 C C . GLU A 1 152 ? 10.112 22.703 -1.519 1.00 83.62 152 GLU A C 1
ATOM 1199 O O . GLU A 1 152 ? 10.259 21.922 -0.580 1.00 83.62 152 GLU A O 1
ATOM 1204 N N . ALA A 1 153 ? 8.983 22.723 -2.238 1.00 80.31 153 ALA A N 1
ATOM 1205 C CA . ALA A 1 153 ? 7.837 21.856 -1.969 1.00 80.31 153 ALA A CA 1
ATOM 1206 C C . ALA A 1 153 ? 8.139 20.364 -2.214 1.00 80.31 153 ALA A C 1
ATOM 1208 O O . ALA A 1 153 ? 7.647 19.502 -1.486 1.00 80.31 153 ALA A O 1
ATOM 1209 N N . GLN A 1 154 ? 8.954 20.042 -3.225 1.00 82.25 154 GLN A N 1
ATOM 1210 C CA . GLN A 1 154 ? 9.385 18.667 -3.495 1.00 82.25 154 GLN A CA 1
ATOM 1211 C C . GLN A 1 154 ? 10.378 18.175 -2.437 1.00 82.25 154 GLN A C 1
ATOM 1213 O O . GLN A 1 154 ? 10.279 17.028 -2.003 1.00 82.25 154 GLN A O 1
ATOM 1218 N N . GLU A 1 155 ? 11.291 19.033 -1.978 1.00 86.06 155 GLU A N 1
ATOM 1219 C CA . GLU A 1 155 ? 12.223 18.704 -0.892 1.00 86.06 155 GLU A CA 1
ATOM 1220 C C . GLU A 1 155 ? 11.492 18.456 0.435 1.00 86.06 155 GLU A C 1
ATOM 1222 O O . GLU A 1 155 ? 11.795 17.498 1.148 1.00 86.06 155 GLU A O 1
ATOM 1227 N N . GLU A 1 156 ? 10.492 19.280 0.766 1.00 87.00 156 GLU A N 1
ATOM 1228 C CA . GLU A 1 156 ? 9.630 19.056 1.929 1.00 87.00 156 GLU A CA 1
ATOM 1229 C C . GLU A 1 156 ? 8.835 17.752 1.807 1.00 87.00 156 GLU A C 1
ATOM 1231 O O . GLU A 1 156 ? 8.755 16.985 2.772 1.00 87.00 156 GLU A O 1
ATOM 1236 N N . ALA A 1 157 ? 8.278 17.469 0.626 1.00 85.88 157 ALA A N 1
ATOM 1237 C CA . ALA A 1 157 ? 7.544 16.234 0.388 1.00 85.88 157 ALA A CA 1
ATOM 1238 C C . ALA A 1 157 ? 8.425 14.990 0.565 1.00 85.88 157 ALA A C 1
ATOM 1240 O O . ALA A 1 157 ? 7.988 14.025 1.199 1.00 85.88 157 ALA A O 1
ATOM 1241 N N . LEU A 1 158 ? 9.662 15.043 0.062 1.00 89.12 158 LEU A N 1
ATOM 1242 C CA . LEU A 1 158 ? 10.661 13.990 0.217 1.00 89.12 158 LEU A CA 1
ATOM 1243 C C . LEU A 1 158 ? 11.069 13.811 1.683 1.00 89.12 158 LEU A C 1
ATOM 1245 O O . LEU A 1 158 ? 11.081 12.685 2.173 1.00 89.12 158 LEU A O 1
ATOM 1249 N N . ARG A 1 159 ? 11.353 14.901 2.405 1.00 91.31 159 ARG A N 1
ATOM 1250 C CA . ARG A 1 159 ? 11.718 14.840 3.829 1.00 91.31 159 ARG A CA 1
ATOM 1251 C C . ARG A 1 159 ? 10.617 14.184 4.659 1.00 91.31 159 ARG A C 1
ATOM 1253 O O . ARG A 1 159 ? 10.890 13.235 5.386 1.00 91.31 159 ARG A O 1
ATOM 1260 N N . TRP A 1 160 ? 9.374 14.637 4.488 1.00 92.56 160 TRP A N 1
ATOM 1261 C CA . TRP A 1 160 ? 8.221 14.035 5.157 1.00 92.56 160 TRP A CA 1
ATOM 1262 C C . TRP A 1 160 ? 8.082 12.547 4.814 1.00 92.56 160 TRP A C 1
ATOM 1264 O O . TRP A 1 160 ? 7.801 11.737 5.691 1.00 92.56 160 TRP A O 1
ATOM 1274 N N . HIS A 1 161 ? 8.289 12.174 3.545 1.00 93.12 161 HIS A N 1
ATOM 1275 C CA . HIS A 1 161 ? 8.191 10.784 3.105 1.00 93.12 161 HIS A CA 1
ATOM 1276 C C . HIS A 1 161 ? 9.227 9.903 3.809 1.00 93.12 161 HIS A C 1
ATOM 1278 O O . HIS A 1 161 ? 8.862 8.856 4.336 1.00 93.12 161 HIS A O 1
ATOM 1284 N N . VAL A 1 162 ? 10.482 10.351 3.879 1.00 93.94 162 VAL A N 1
ATOM 1285 C CA . VAL A 1 162 ? 11.558 9.636 4.580 1.00 93.94 162 VAL A CA 1
ATOM 1286 C C . VAL A 1 162 ? 11.235 9.476 6.068 1.00 93.94 162 VAL A C 1
ATOM 1288 O O . VAL A 1 162 ? 11.287 8.359 6.578 1.00 93.94 162 VAL A O 1
ATOM 1291 N N . GLU A 1 163 ? 10.833 10.555 6.746 1.00 95.25 163 GLU A N 1
ATOM 1292 C CA . GLU A 1 163 ? 10.463 10.526 8.171 1.00 95.25 163 GLU A CA 1
ATOM 1293 C C . GLU A 1 163 ? 9.283 9.576 8.440 1.00 95.25 163 GLU A C 1
ATOM 1295 O O . GLU A 1 163 ? 9.313 8.768 9.372 1.00 95.25 163 GLU A O 1
ATOM 1300 N N . PHE A 1 164 ? 8.248 9.629 7.596 1.00 95.38 164 PHE A N 1
ATOM 1301 C CA . PHE A 1 164 ? 7.102 8.730 7.691 1.00 95.38 164 PHE A CA 1
ATOM 1302 C C . PHE A 1 164 ? 7.511 7.268 7.490 1.00 95.38 164 PHE A C 1
ATOM 1304 O O . PHE A 1 164 ? 7.082 6.406 8.258 1.00 95.38 164 PHE A O 1
ATOM 1311 N N . MET A 1 165 ? 8.325 6.977 6.472 1.00 96.56 165 MET A N 1
ATOM 1312 C CA . MET A 1 165 ? 8.748 5.613 6.156 1.00 96.56 165 MET A CA 1
ATOM 1313 C C . MET A 1 165 ? 9.624 5.016 7.257 1.00 96.56 165 MET A C 1
ATOM 1315 O O . MET A 1 165 ? 9.433 3.852 7.609 1.00 96.56 165 MET A O 1
ATOM 1319 N N . GLU A 1 166 ? 10.515 5.806 7.859 1.00 96.81 166 GLU A N 1
ATOM 1320 C CA . GLU A 1 166 ? 11.306 5.380 9.018 1.00 96.81 166 GLU A CA 1
ATOM 1321 C C . GLU A 1 166 ? 10.397 4.971 10.189 1.00 96.81 166 GLU A C 1
ATOM 1323 O O . GLU A 1 166 ? 10.513 3.859 10.716 1.00 96.81 166 GLU A O 1
ATOM 1328 N N . GLY A 1 167 ? 9.422 5.818 10.537 1.00 97.12 167 GLY A N 1
ATOM 1329 C CA . GLY A 1 167 ? 8.443 5.512 11.583 1.00 97.12 167 GLY A CA 1
ATOM 1330 C C . GLY A 1 167 ? 7.549 4.314 11.244 1.00 97.12 167 GLY A C 1
ATOM 1331 O O . GLY A 1 167 ? 7.256 3.484 12.108 1.00 97.12 167 GLY A O 1
ATOM 1332 N N . PHE A 1 168 ? 7.140 4.180 9.982 1.00 97.25 168 PHE A N 1
ATOM 1333 C CA . PHE A 1 168 ? 6.314 3.072 9.507 1.00 97.25 168 PHE A CA 1
ATOM 1334 C C . PHE A 1 168 ? 7.045 1.729 9.616 1.00 97.25 168 PHE A C 1
ATOM 1336 O O . PHE A 1 168 ? 6.496 0.773 10.170 1.00 97.25 168 PHE A O 1
ATOM 1343 N N . VAL A 1 169 ? 8.294 1.662 9.147 1.00 97.19 169 VAL A N 1
ATOM 1344 C CA . VAL A 1 169 ? 9.131 0.457 9.243 1.00 97.19 169 VAL A CA 1
ATOM 1345 C C . VAL A 1 169 ? 9.388 0.104 10.705 1.00 97.19 169 VAL A C 1
ATOM 1347 O O . VAL A 1 169 ? 9.201 -1.049 11.092 1.00 97.19 169 VAL A O 1
ATOM 1350 N N . GLN A 1 170 ? 9.716 1.091 11.545 1.00 97.44 170 GLN A N 1
ATOM 1351 C CA . GLN A 1 170 ? 9.891 0.865 12.980 1.00 97.44 170 GLN A CA 1
ATOM 1352 C C . GLN A 1 170 ? 8.623 0.282 13.617 1.00 97.44 170 GLN A C 1
ATOM 1354 O O . GLN A 1 170 ? 8.697 -0.677 14.392 1.00 97.44 170 GLN A O 1
ATOM 1359 N N . ARG A 1 171 ? 7.449 0.833 13.285 1.00 96.56 171 ARG A N 1
ATOM 1360 C CA . ARG A 1 171 ? 6.172 0.352 13.819 1.00 96.56 171 ARG A CA 1
ATOM 1361 C C . ARG A 1 171 ? 5.862 -1.073 13.365 1.00 96.56 171 ARG A C 1
ATOM 1363 O O . ARG A 1 171 ? 5.367 -1.860 14.172 1.00 96.56 171 ARG A O 1
ATOM 1370 N N . ARG A 1 172 ? 6.187 -1.426 12.119 1.00 96.12 172 ARG A N 1
ATOM 1371 C CA . ARG A 1 172 ? 6.071 -2.803 11.620 1.00 96.12 172 ARG A CA 1
ATOM 1372 C C . ARG A 1 172 ? 6.977 -3.769 12.368 1.00 96.12 172 ARG A C 1
ATOM 1374 O O . ARG A 1 172 ? 6.489 -4.797 12.817 1.00 96.12 172 ARG A O 1
ATOM 1381 N N . SER A 1 173 ? 8.249 -3.429 12.572 1.00 95.94 173 SER A N 1
ATOM 1382 C CA . SER A 1 173 ? 9.172 -4.292 13.324 1.00 95.94 173 SER A CA 1
ATOM 1383 C C . SER A 1 173 ? 8.714 -4.516 14.767 1.00 95.94 173 SER A C 1
ATOM 1385 O O . SER A 1 173 ? 8.820 -5.624 15.286 1.00 95.94 173 SER A O 1
ATOM 1387 N N . GLN A 1 174 ? 8.154 -3.488 15.415 1.00 94.94 174 GLN A N 1
ATOM 1388 C CA . GLN A 1 174 ? 7.537 -3.644 16.737 1.00 94.94 174 GLN A CA 1
ATOM 1389 C C . GLN A 1 174 ? 6.349 -4.608 16.696 1.00 94.94 174 GLN A C 1
ATOM 1391 O O . GLN A 1 174 ? 6.242 -5.480 17.554 1.00 94.94 174 GLN A O 1
ATOM 1396 N N . PHE A 1 175 ? 5.467 -4.463 15.705 1.00 94.50 175 PHE A N 1
ATOM 1397 C CA . PHE A 1 175 ? 4.315 -5.346 15.549 1.00 94.50 175 PHE A CA 1
ATOM 1398 C C . PHE A 1 175 ? 4.736 -6.796 15.276 1.00 94.50 175 PHE A C 1
ATOM 1400 O O . PHE A 1 175 ? 4.185 -7.713 15.878 1.00 94.50 175 PHE A O 1
ATOM 1407 N N . GLU A 1 176 ? 5.744 -7.015 14.435 1.00 93.75 176 GLU A N 1
ATOM 1408 C CA . GLU A 1 176 ? 6.284 -8.347 14.165 1.00 93.75 176 GLU A CA 1
ATOM 1409 C C . GLU A 1 176 ? 6.818 -9.008 15.444 1.00 93.75 176 GLU A C 1
ATOM 1411 O O . GLU A 1 176 ? 6.489 -10.158 15.735 1.00 93.75 176 GLU A O 1
ATOM 1416 N N . GLU A 1 177 ? 7.561 -8.269 16.270 1.00 93.25 177 GLU A N 1
ATOM 1417 C CA . GLU A 1 177 ? 8.036 -8.785 17.555 1.00 93.25 177 GLU A CA 1
ATOM 1418 C C . GLU A 1 177 ? 6.878 -9.077 18.526 1.00 93.25 177 GLU A C 1
ATOM 1420 O O . GLU A 1 177 ? 6.894 -10.087 19.236 1.00 93.25 177 GLU A O 1
ATOM 1425 N N . MET A 1 178 ? 5.820 -8.260 18.518 1.00 91.94 178 MET A N 1
ATOM 1426 C CA . MET A 1 178 ? 4.599 -8.538 19.284 1.00 91.94 178 MET A CA 1
ATOM 1427 C C . MET A 1 178 ? 3.905 -9.819 18.817 1.00 91.94 178 MET A C 1
ATOM 1429 O O . MET A 1 178 ? 3.477 -10.609 19.652 1.00 91.94 178 MET A O 1
ATOM 1433 N N . VAL A 1 179 ? 3.817 -10.062 17.507 1.00 91.38 179 VAL A N 1
ATOM 1434 C CA . VAL A 1 179 ? 3.242 -11.299 16.950 1.00 91.38 179 VAL A CA 1
ATOM 1435 C C . VAL A 1 179 ? 4.070 -12.525 17.348 1.00 91.38 179 VAL A C 1
ATOM 1437 O O . VAL A 1 179 ? 3.510 -13.592 17.583 1.00 91.38 179 VAL A O 1
ATOM 1440 N N . ARG A 1 180 ? 5.398 -12.389 17.454 1.00 90.62 180 ARG A N 1
ATOM 1441 C CA . ARG A 1 180 ? 6.290 -13.487 17.869 1.00 90.62 180 ARG A CA 1
A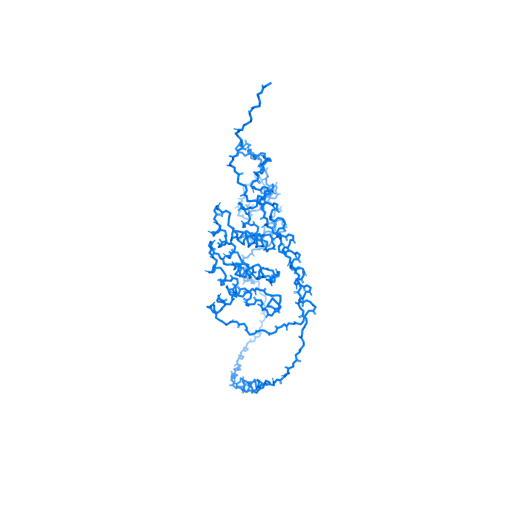TOM 1442 C C . ARG A 1 180 ? 6.191 -13.821 19.355 1.00 90.62 180 ARG A C 1
ATOM 1444 O O . ARG A 1 180 ? 6.421 -14.969 19.728 1.00 90.62 180 ARG A O 1
ATOM 1451 N N . THR A 1 181 ? 5.913 -12.825 20.191 1.00 90.44 181 THR A N 1
ATOM 1452 C CA . THR A 1 181 ? 5.950 -12.950 21.656 1.00 90.44 181 THR A CA 1
ATOM 1453 C C . THR A 1 181 ? 4.582 -13.186 22.284 1.00 90.44 181 THR A C 1
ATOM 1455 O O . THR A 1 181 ? 4.506 -13.810 23.342 1.00 90.44 181 THR A O 1
ATOM 1458 N N . ASN A 1 182 ? 3.509 -12.722 21.643 1.00 87.62 182 ASN A N 1
ATOM 1459 C CA . ASN A 1 182 ? 2.157 -12.822 22.173 1.00 87.62 182 ASN A CA 1
ATOM 1460 C C . ASN A 1 182 ? 1.383 -13.995 21.572 1.00 87.62 182 ASN A C 1
ATOM 1462 O O . ASN A 1 182 ? 1.583 -14.399 20.427 1.00 87.62 182 ASN A O 1
ATOM 1466 N N . GLU A 1 183 ? 0.434 -14.510 22.349 1.00 80.94 183 GLU A N 1
ATOM 1467 C CA . GLU A 1 183 ? -0.551 -15.460 21.847 1.00 80.94 183 GLU A CA 1
ATOM 1468 C C . GLU A 1 183 ? -1.593 -14.748 20.979 1.00 80.94 183 GLU A C 1
ATOM 1470 O O . GLU A 1 183 ? -1.969 -13.599 21.226 1.00 80.94 183 GLU A O 1
ATOM 1475 N N . THR A 1 184 ? -2.084 -15.452 19.958 1.00 77.88 184 THR A N 1
ATOM 1476 C CA . THR A 1 184 ? -3.162 -14.955 19.103 1.00 77.88 184 THR A CA 1
ATOM 1477 C C . THR A 1 184 ? -4.412 -14.709 19.940 1.00 77.88 184 THR A C 1
ATOM 1479 O O . THR A 1 184 ? -4.947 -15.624 20.572 1.00 77.88 184 THR A O 1
ATOM 1482 N N . LEU A 1 185 ? -4.898 -13.471 19.926 1.00 84.88 185 LEU A N 1
ATOM 1483 C CA . LEU A 1 185 ? -6.122 -13.098 20.620 1.00 84.88 185 LEU A CA 1
ATOM 1484 C C . LEU A 1 185 ? -7.343 -13.461 19.773 1.00 84.88 185 LEU A C 1
ATOM 1486 O O . LEU A 1 185 ? -7.318 -13.404 18.546 1.00 84.88 185 LEU A O 1
ATOM 1490 N N . VAL A 1 186 ? -8.442 -13.816 20.438 1.00 84.81 186 VAL A N 1
ATOM 1491 C CA . VAL A 1 186 ? -9.725 -14.075 19.778 1.00 84.81 186 VAL A CA 1
ATOM 1492 C C . VAL A 1 186 ? -10.683 -12.950 20.131 1.00 84.81 186 VAL A C 1
ATOM 1494 O O . VAL A 1 186 ? -11.029 -12.764 21.296 1.00 84.81 186 VAL A O 1
ATOM 1497 N N . PHE A 1 187 ? -11.139 -12.223 19.114 1.00 88.50 18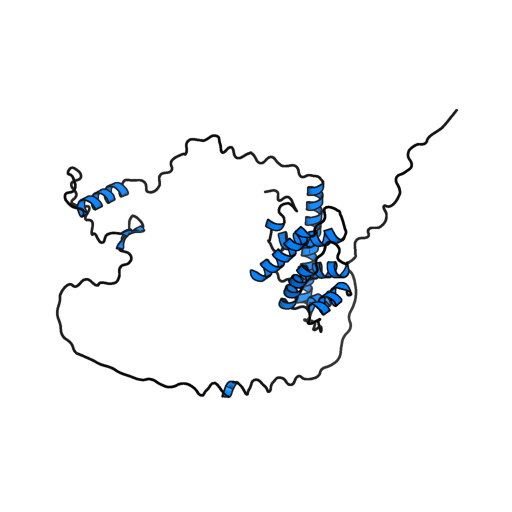7 PHE A N 1
ATOM 1498 C CA . PHE A 1 187 ? -12.111 -11.144 19.254 1.00 88.50 187 PHE A CA 1
ATOM 1499 C C . PHE A 1 187 ? -13.327 -11.410 18.358 1.00 88.50 187 PHE A C 1
ATOM 1501 O O . PHE A 1 187 ? -13.179 -11.877 17.226 1.00 88.50 187 PHE A O 1
ATOM 1508 N N . ASP A 1 188 ? -14.542 -11.117 18.838 1.00 89.38 188 ASP A N 1
ATOM 1509 C CA . ASP A 1 188 ? -15.748 -11.220 18.004 1.00 89.38 188 ASP A CA 1
ATOM 1510 C C . ASP A 1 188 ? -15.888 -9.959 17.153 1.00 89.38 188 ASP A C 1
ATOM 1512 O O . ASP A 1 188 ? -16.502 -8.958 17.532 1.00 89.38 188 ASP A O 1
ATOM 1516 N N . PHE A 1 189 ? -15.236 -9.995 15.997 1.00 94.00 189 PHE A N 1
ATOM 1517 C CA . PHE A 1 189 ? -15.251 -8.879 15.077 1.00 94.00 189 PHE A CA 1
ATOM 1518 C C . PHE A 1 189 ? -16.578 -8.754 14.317 1.00 94.00 189 PHE A C 1
ATOM 1520 O O . PHE A 1 189 ? -17.282 -9.741 14.066 1.00 94.00 189 PHE A O 1
ATOM 1527 N N . PRO A 1 190 ? -16.910 -7.534 13.853 1.00 95.44 190 PRO A N 1
ATOM 1528 C CA . PRO A 1 190 ? -18.044 -7.332 12.969 1.00 95.44 190 PRO A CA 1
ATOM 1529 C C . PRO A 1 190 ? -17.998 -8.265 11.746 1.00 95.44 190 PRO A C 1
ATOM 1531 O O . PRO A 1 190 ? -16.949 -8.554 11.180 1.00 95.44 190 PRO A O 1
ATOM 1534 N N . LYS A 1 191 ? -19.163 -8.728 11.280 1.00 92.50 191 LYS A N 1
ATOM 1535 C CA . LYS A 1 191 ? -19.234 -9.673 10.142 1.00 92.50 191 LYS A CA 1
ATOM 1536 C C . LYS A 1 191 ? -19.604 -9.001 8.825 1.00 92.50 191 LYS A C 1
ATOM 1538 O O . LYS A 1 191 ? -19.271 -9.496 7.747 1.00 92.50 191 LYS A O 1
ATOM 1543 N N . THR A 1 192 ? -20.280 -7.855 8.896 1.00 96.00 192 THR A N 1
ATOM 1544 C CA . THR A 1 192 ? -20.781 -7.135 7.720 1.00 96.00 192 THR A CA 1
ATOM 1545 C C . THR A 1 192 ? -19.992 -5.857 7.458 1.00 96.00 192 THR A C 1
ATOM 1547 O O . THR A 1 192 ? -19.489 -5.218 8.379 1.00 96.00 192 THR A O 1
ATOM 1550 N N . MET A 1 193 ? -19.940 -5.436 6.193 1.00 95.81 193 MET A N 1
ATOM 1551 C CA . MET A 1 193 ? -19.324 -4.168 5.788 1.00 95.81 193 MET A CA 1
ATOM 1552 C C . MET A 1 193 ? -19.911 -2.971 6.556 1.00 95.81 193 MET A C 1
ATOM 1554 O O . MET A 1 193 ? -19.169 -2.111 7.019 1.00 95.81 193 MET A O 1
ATOM 1558 N N . LYS A 1 194 ? -21.239 -2.917 6.731 1.00 96.00 194 LYS A N 1
ATOM 1559 C CA . LYS A 1 194 ? -21.908 -1.808 7.430 1.00 96.00 194 LYS A CA 1
ATOM 1560 C C . LYS A 1 194 ? -21.489 -1.736 8.899 1.00 96.00 194 LYS A C 1
ATOM 1562 O O . LYS A 1 194 ? -21.172 -0.656 9.381 1.00 96.00 194 LYS A O 1
ATOM 1567 N N . THR A 1 195 ? -21.456 -2.879 9.583 1.00 96.81 195 THR A N 1
ATOM 1568 C CA . THR A 1 195 ? -21.047 -2.949 10.993 1.00 96.81 195 THR A CA 1
ATOM 1569 C C . THR A 1 195 ? -19.566 -2.625 11.171 1.00 96.81 195 THR A C 1
ATOM 1571 O O . THR A 1 195 ? -19.223 -1.920 12.110 1.00 96.81 195 THR A O 1
ATOM 1574 N N . TRP A 1 196 ? -18.706 -3.048 10.238 1.00 97.56 196 TRP A N 1
ATOM 1575 C CA . TRP A 1 196 ? -17.292 -2.657 10.228 1.00 97.56 196 TRP A CA 1
ATOM 1576 C C . TRP A 1 196 ? -17.099 -1.158 10.062 1.00 97.56 196 TRP A C 1
ATOM 1578 O O . TRP A 1 196 ? -16.318 -0.562 10.795 1.00 97.56 196 TRP A O 1
ATOM 1588 N N . ARG A 1 197 ? -17.853 -0.535 9.149 1.00 96.19 197 ARG A N 1
ATOM 1589 C CA . ARG A 1 197 ? -17.808 0.917 8.971 1.00 96.19 197 ARG A CA 1
ATOM 1590 C C . ARG A 1 197 ? -18.141 1.633 10.273 1.00 96.19 197 ARG A C 1
ATOM 1592 O O . ARG A 1 197 ? -17.406 2.514 10.689 1.00 96.19 197 ARG A O 1
ATOM 1599 N N . THR A 1 198 ? -19.237 1.248 10.923 1.00 96.62 198 THR A N 1
ATOM 1600 C CA . THR A 1 198 ? -19.626 1.835 12.210 1.00 96.62 198 THR A CA 1
ATOM 1601 C C . THR A 1 198 ? -18.562 1.599 13.279 1.00 96.62 198 THR A C 1
ATOM 1603 O O . THR A 1 198 ? -18.274 2.508 14.045 1.00 96.62 198 THR A O 1
ATOM 1606 N N . PHE A 1 199 ? -17.954 0.414 13.318 1.00 97.12 199 PHE A N 1
ATOM 1607 C CA . PHE A 1 199 ? -16.908 0.091 14.282 1.00 97.12 199 PHE A CA 1
ATOM 1608 C C . PHE A 1 199 ? -15.657 0.961 14.090 1.00 97.12 199 PHE A C 1
ATOM 1610 O O . PHE A 1 199 ? -15.274 1.665 15.018 1.00 97.12 199 PHE A O 1
ATOM 1617 N N . MET A 1 200 ? -15.084 0.992 12.884 1.00 96.88 200 MET A N 1
ATOM 1618 C CA . MET A 1 200 ? -13.841 1.725 12.596 1.00 96.88 200 MET A CA 1
ATOM 1619 C C . MET A 1 200 ? -13.994 3.247 12.690 1.00 96.88 200 MET A C 1
ATOM 1621 O O . MET A 1 200 ? -13.036 3.947 12.988 1.00 96.88 200 MET A O 1
ATOM 1625 N N . PHE A 1 201 ? -15.190 3.780 12.425 1.00 95.50 201 PHE A N 1
ATOM 1626 C CA . PHE A 1 201 ? -15.433 5.219 12.540 1.00 95.50 201 PHE A CA 1
ATOM 1627 C C . PHE A 1 201 ? -15.688 5.669 13.984 1.00 95.50 201 PHE A C 1
ATOM 1629 O O . PHE A 1 201 ? -15.598 6.864 14.241 1.00 95.50 201 PHE A O 1
ATOM 1636 N N . ASN A 1 202 ? -16.001 4.761 14.912 1.00 96.44 202 ASN A N 1
ATOM 1637 C CA . ASN A 1 202 ? -16.385 5.118 16.283 1.00 96.44 202 ASN A CA 1
ATOM 1638 C C . ASN A 1 202 ? -15.429 4.586 17.359 1.00 96.44 202 ASN A C 1
ATOM 1640 O O . ASN A 1 202 ? -15.639 4.875 18.532 1.00 96.44 202 ASN A O 1
ATOM 1644 N N . ASN A 1 203 ? -14.433 3.780 16.991 1.00 95.56 203 ASN A N 1
ATOM 1645 C CA . ASN A 1 203 ? -13.481 3.187 17.925 1.00 95.56 203 ASN A CA 1
ATOM 1646 C C . ASN A 1 203 ? -12.069 3.380 17.389 1.00 95.56 203 ASN A C 1
ATOM 1648 O O . ASN A 1 203 ? -11.843 3.200 16.191 1.00 95.56 203 ASN A O 1
ATOM 1652 N N . ASP A 1 204 ? -11.125 3.683 18.272 1.00 94.69 204 ASP A N 1
ATOM 1653 C CA . ASP A 1 204 ? -9.713 3.720 17.912 1.00 94.69 204 ASP A CA 1
ATOM 1654 C C . ASP A 1 204 ? -9.149 2.308 17.705 1.00 94.69 204 ASP A C 1
ATOM 1656 O O . ASP A 1 204 ? -9.577 1.363 18.378 1.00 94.69 204 ASP A O 1
ATOM 1660 N N . PRO A 1 205 ? -8.204 2.140 16.766 1.00 95.19 205 PRO A N 1
ATOM 1661 C CA . PRO A 1 205 ? -7.464 0.896 16.637 1.00 95.19 205 PRO A CA 1
ATOM 1662 C C . PRO A 1 205 ? -6.611 0.637 17.886 1.00 95.19 205 PRO A C 1
ATOM 1664 O O . PRO A 1 205 ? -6.076 1.566 18.489 1.00 95.19 205 PRO A O 1
ATOM 1667 N N . SER A 1 206 ? -6.444 -0.635 18.240 1.00 93.69 206 SER A N 1
ATOM 1668 C CA . SER A 1 206 ? -5.553 -1.086 19.308 1.00 93.69 206 SER A CA 1
ATOM 1669 C C . SER A 1 206 ? -4.663 -2.219 18.806 1.00 93.69 206 SER A C 1
ATOM 1671 O O . SER A 1 206 ? -5.002 -2.919 17.846 1.00 93.69 206 SER A O 1
ATOM 1673 N N . ASP A 1 207 ? -3.544 -2.432 19.491 1.00 91.94 207 ASP A N 1
ATOM 1674 C CA . ASP A 1 207 ? -2.629 -3.529 19.167 1.00 91.94 207 ASP A CA 1
ATOM 1675 C C . ASP A 1 207 ? -3.250 -4.902 19.456 1.00 91.94 207 ASP A C 1
ATOM 1677 O O . ASP A 1 207 ? -2.924 -5.892 18.809 1.00 91.94 207 ASP A O 1
ATOM 1681 N N . GLU A 1 208 ? -4.222 -4.965 20.365 1.00 92.06 208 GLU A N 1
ATOM 1682 C CA . GLU A 1 208 ? -5.004 -6.180 20.602 1.00 92.06 208 GLU A CA 1
ATOM 1683 C C . GLU A 1 208 ? -5.844 -6.550 19.376 1.00 92.06 208 GLU A C 1
ATOM 1685 O O . GLU A 1 208 ? -5.900 -7.718 18.989 1.00 92.06 208 GLU A O 1
ATOM 1690 N N . TYR A 1 209 ? -6.455 -5.558 18.714 1.00 93.94 209 TYR A N 1
ATOM 1691 C CA . TYR A 1 209 ? -7.169 -5.804 17.461 1.00 93.94 209 TYR A CA 1
ATOM 1692 C C . TYR A 1 209 ? -6.212 -6.245 16.357 1.00 93.94 209 TYR A C 1
ATOM 1694 O O . TYR A 1 209 ? -6.544 -7.142 15.587 1.00 93.94 209 TYR A O 1
ATOM 1702 N N . ALA A 1 210 ? -5.022 -5.647 16.303 1.00 92.44 210 ALA A N 1
ATOM 1703 C CA . ALA A 1 210 ? -3.974 -5.991 15.351 1.00 92.44 210 ALA A CA 1
ATOM 1704 C C . ALA A 1 210 ? -3.562 -7.472 15.452 1.00 92.44 210 ALA A C 1
ATOM 1706 O O . ALA A 1 210 ? -3.458 -8.148 14.433 1.00 92.44 210 ALA A O 1
ATOM 1707 N N . LEU A 1 211 ? -3.399 -7.986 16.677 1.00 93.56 211 LEU A N 1
ATOM 1708 C CA . LEU A 1 211 ? -3.033 -9.383 16.951 1.00 93.56 211 LEU A CA 1
ATOM 1709 C C . LEU A 1 211 ? -4.174 -10.385 16.709 1.00 93.56 211 LEU A C 1
ATOM 1711 O O . LEU A 1 211 ? -3.914 -11.574 16.533 1.00 93.56 211 LEU A O 1
ATOM 1715 N N . ALA A 1 212 ? -5.429 -9.929 16.730 1.00 93.44 212 ALA A N 1
ATOM 1716 C CA . ALA A 1 212 ? -6.604 -10.782 16.551 1.00 93.44 212 ALA A CA 1
ATOM 1717 C C . ALA A 1 212 ? -7.084 -10.884 15.090 1.00 93.44 212 ALA A C 1
ATOM 1719 O O . ALA A 1 212 ? -7.897 -11.754 14.768 1.00 93.44 212 ALA A O 1
ATOM 1720 N N . LEU A 1 213 ? -6.647 -9.978 14.210 1.00 94.38 213 LEU A N 1
ATOM 1721 C CA . LEU A 1 213 ? -7.085 -9.933 12.816 1.00 94.38 213 LEU A CA 1
ATOM 1722 C C . LEU A 1 213 ? -6.312 -10.928 11.944 1.00 94.38 213 LEU A C 1
ATOM 1724 O O . LEU A 1 213 ? -5.086 -10.915 11.890 1.00 94.38 213 LEU A O 1
ATOM 1728 N N . ASP A 1 214 ? -7.039 -11.748 11.188 1.00 93.00 214 ASP A N 1
ATOM 1729 C CA . ASP A 1 214 ? -6.459 -12.636 10.187 1.00 93.00 214 ASP A CA 1
ATOM 1730 C C . ASP A 1 214 ? -6.236 -11.918 8.846 1.00 93.00 214 ASP A C 1
ATOM 1732 O O . ASP A 1 214 ? -6.933 -10.962 8.489 1.00 93.00 214 ASP A O 1
ATOM 1736 N N . THR A 1 215 ? -5.290 -12.424 8.051 1.00 92.88 215 THR A N 1
ATOM 1737 C CA . THR A 1 215 ? -4.905 -11.852 6.750 1.00 92.88 215 THR A CA 1
ATOM 1738 C C . THR A 1 215 ? -6.094 -11.629 5.814 1.00 92.88 215 THR A C 1
ATOM 1740 O O . THR A 1 215 ? -6.187 -10.585 5.164 1.00 92.88 215 THR A O 1
ATOM 1743 N N . VAL A 1 216 ? -7.041 -12.573 5.771 1.00 94.31 216 VAL A N 1
ATOM 1744 C CA . VAL A 1 216 ? -8.220 -12.478 4.897 1.00 94.31 216 VAL A CA 1
ATOM 1745 C C . VAL A 1 216 ? -9.102 -11.298 5.305 1.00 94.31 216 VAL A C 1
ATOM 1747 O O . VAL A 1 216 ? -9.582 -10.552 4.445 1.00 94.31 216 VAL A O 1
ATOM 1750 N N . THR A 1 217 ? -9.300 -11.083 6.609 1.00 95.81 217 THR A N 1
ATOM 1751 C CA . THR A 1 217 ? -10.060 -9.931 7.104 1.00 95.81 217 THR A CA 1
ATOM 1752 C C . THR A 1 217 ? -9.312 -8.626 6.869 1.00 95.81 217 THR A C 1
ATOM 1754 O O . THR A 1 217 ? -9.939 -7.672 6.414 1.00 95.81 217 THR A O 1
ATOM 1757 N N . ILE A 1 218 ? -7.994 -8.578 7.079 1.00 96.56 218 ILE A N 1
ATOM 1758 C CA . ILE A 1 218 ? -7.170 -7.378 6.836 1.00 96.56 218 ILE A CA 1
ATOM 1759 C C . ILE A 1 218 ? -7.343 -6.882 5.393 1.00 96.56 218 ILE A C 1
ATOM 1761 O O . ILE A 1 218 ? -7.714 -5.728 5.161 1.00 96.56 218 ILE A O 1
ATOM 1765 N N . LEU A 1 219 ? -7.169 -7.767 4.410 1.00 96.50 219 LEU A N 1
ATOM 1766 C CA . LEU A 1 219 ? -7.299 -7.422 2.990 1.00 96.50 219 LEU A CA 1
ATOM 1767 C C . LEU A 1 219 ? -8.735 -7.035 2.614 1.00 96.50 219 LEU A C 1
ATOM 1769 O O . LEU A 1 219 ? -8.972 -6.085 1.858 1.00 96.50 219 LEU A O 1
ATOM 1773 N N . LYS A 1 220 ? -9.725 -7.719 3.197 1.00 96.38 220 LYS A N 1
ATOM 1774 C CA . LYS A 1 220 ? -11.139 -7.362 3.048 1.00 96.38 220 LYS A CA 1
ATOM 1775 C C . LYS A 1 220 ? -11.428 -5.964 3.600 1.00 96.38 220 LYS A C 1
ATOM 1777 O O . LYS A 1 220 ? -12.172 -5.211 2.966 1.00 96.38 220 LYS A O 1
ATOM 1782 N N . LEU A 1 221 ? -10.832 -5.596 4.734 1.00 97.62 221 LEU A N 1
ATOM 1783 C CA . LEU A 1 221 ? -10.951 -4.264 5.322 1.00 97.62 221 LEU A CA 1
ATOM 1784 C C . LEU A 1 221 ? -10.268 -3.202 4.466 1.00 97.62 221 LEU A C 1
ATOM 1786 O O . LEU A 1 221 ? -10.866 -2.155 4.261 1.00 97.62 221 LEU A O 1
ATOM 1790 N N . ILE A 1 222 ? -9.108 -3.473 3.870 1.00 97.56 222 ILE A N 1
ATOM 1791 C CA . ILE A 1 222 ? -8.467 -2.555 2.909 1.00 97.56 222 ILE A CA 1
ATOM 1792 C C . ILE A 1 222 ? -9.375 -2.290 1.699 1.00 97.56 222 ILE A C 1
ATOM 1794 O O . ILE A 1 222 ? -9.583 -1.141 1.288 1.00 97.56 222 ILE A O 1
ATOM 1798 N N . ASN A 1 223 ? -10.000 -3.335 1.158 1.00 96.50 223 ASN A N 1
ATOM 1799 C CA . ASN A 1 223 ? -10.968 -3.188 0.071 1.00 96.50 223 ASN A CA 1
ATOM 1800 C C . ASN A 1 223 ? -12.194 -2.357 0.511 1.00 96.50 223 ASN A C 1
ATOM 1802 O O . ASN A 1 223 ? -12.689 -1.500 -0.225 1.00 96.50 223 ASN A O 1
ATOM 1806 N N . TYR A 1 224 ? -12.678 -2.552 1.739 1.00 97.19 224 TYR A N 1
ATOM 1807 C CA . TYR A 1 224 ? -13.778 -1.751 2.285 1.00 97.19 224 TYR A CA 1
ATOM 1808 C C . TYR A 1 224 ? -13.370 -0.290 2.485 1.00 97.19 224 TYR A C 1
ATOM 1810 O O . TYR A 1 224 ? -14.097 0.609 2.053 1.00 97.19 224 TYR A O 1
ATOM 1818 N N . SER A 1 225 ? -12.180 -0.057 3.034 1.00 96.00 225 SER A N 1
ATOM 1819 C CA . SER A 1 225 ? -11.581 1.261 3.224 1.00 96.00 225 SER A CA 1
ATOM 1820 C C . SER A 1 225 ? -11.458 2.016 1.907 1.00 96.00 225 SER A C 1
ATOM 1822 O O . SER A 1 225 ? -11.772 3.200 1.863 1.00 96.00 225 SER A O 1
ATOM 1824 N N . THR A 1 226 ? -11.157 1.334 0.798 1.00 95.12 226 THR A N 1
ATOM 1825 C CA . THR A 1 226 ? -11.159 1.938 -0.549 1.00 95.12 226 THR A CA 1
ATOM 1826 C C . THR A 1 226 ? -12.505 2.584 -0.909 1.00 95.12 226 THR A C 1
ATOM 1828 O O . THR A 1 226 ? -12.547 3.620 -1.576 1.00 95.12 226 THR A O 1
ATOM 1831 N N . LYS A 1 227 ? -13.627 2.008 -0.456 1.00 94.12 227 LYS A N 1
ATOM 1832 C CA . LYS A 1 227 ? -14.977 2.550 -0.698 1.00 94.12 227 LYS A CA 1
ATOM 1833 C C . LYS A 1 227 ? -15.338 3.695 0.244 1.00 94.12 227 LYS A C 1
ATOM 1835 O O . LYS A 1 227 ? -16.190 4.509 -0.103 1.00 94.12 227 LYS A O 1
ATOM 1840 N N . TRP A 1 228 ? -14.749 3.729 1.435 1.00 94.12 228 TRP A N 1
ATOM 1841 C CA . TRP A 1 228 ? -15.040 4.737 2.459 1.00 94.12 228 TRP A CA 1
ATOM 1842 C C . TRP A 1 228 ? -14.069 5.912 2.439 1.00 94.12 228 TRP A C 1
ATOM 1844 O O . TRP A 1 228 ? -14.366 6.937 3.041 1.00 94.12 228 TRP A O 1
ATOM 1854 N N . LEU A 1 229 ? -12.954 5.775 1.722 1.00 92.62 229 LEU A N 1
ATOM 1855 C CA . LEU A 1 229 ? -11.967 6.824 1.550 1.00 92.62 229 LEU A CA 1
ATOM 1856 C C . LEU A 1 229 ? -12.567 8.011 0.780 1.00 92.62 229 LEU A C 1
ATOM 1858 O O . LEU A 1 229 ? -12.947 7.900 -0.394 1.00 92.62 229 LEU A O 1
ATOM 1862 N N . SER A 1 230 ? -12.628 9.152 1.458 1.00 90.00 230 SER A N 1
ATOM 1863 C CA . SER A 1 230 ? -13.131 10.437 0.965 1.00 90.00 230 SER A CA 1
ATOM 1864 C C . SER A 1 230 ? -12.164 11.567 1.317 1.00 90.00 230 SER A C 1
ATOM 1866 O O . SER A 1 230 ? -11.267 11.378 2.130 1.00 90.00 230 SER A O 1
ATOM 1868 N N . LYS A 1 231 ? -12.357 12.758 0.734 1.00 84.00 231 LYS A N 1
ATOM 1869 C CA . LYS A 1 231 ? -11.543 13.957 1.032 1.00 84.00 231 LYS A CA 1
ATOM 1870 C C . LYS A 1 231 ? -11.583 14.398 2.501 1.00 84.00 231 LYS A C 1
ATOM 1872 O O . LYS A 1 231 ? -10.673 15.062 2.971 1.00 84.00 231 LYS A O 1
ATOM 1877 N N . SER A 1 232 ? -12.648 14.041 3.211 1.00 83.06 232 SER A N 1
ATOM 1878 C CA . SER A 1 232 ? -12.771 14.225 4.654 1.00 83.06 232 SER A CA 1
ATOM 1879 C C . SER A 1 232 ? -13.048 12.867 5.280 1.00 83.06 232 SER A C 1
ATOM 1881 O O . SER A 1 232 ? -14.010 12.193 4.899 1.00 83.06 232 SER A O 1
ATOM 1883 N N . ILE A 1 233 ? -12.165 12.445 6.178 1.00 88.12 233 ILE A N 1
ATOM 1884 C CA . ILE A 1 233 ? -12.266 11.207 6.954 1.00 88.12 233 ILE A CA 1
ATOM 1885 C C . ILE A 1 233 ? -12.043 11.543 8.423 1.00 88.12 233 ILE A C 1
ATOM 1887 O O . ILE A 1 233 ? -11.342 12.492 8.731 1.00 88.12 233 ILE A O 1
ATOM 1891 N N . ASN A 1 234 ? -12.626 10.799 9.354 1.00 91.25 234 ASN A N 1
ATOM 1892 C CA . ASN A 1 234 ? -12.369 11.079 10.765 1.00 91.25 234 ASN A CA 1
ATOM 1893 C C . ASN A 1 234 ? -11.041 10.462 11.239 1.00 91.25 234 ASN A C 1
ATOM 1895 O O . ASN A 1 234 ? -10.502 9.552 10.605 1.00 91.25 234 ASN A O 1
ATOM 1899 N N . ALA A 1 235 ? -10.538 10.948 12.377 1.00 92.25 235 ALA A N 1
ATOM 1900 C CA . ALA A 1 235 ? -9.274 10.500 12.963 1.00 92.25 235 ALA A CA 1
ATOM 1901 C C . ALA A 1 235 ? -9.265 8.993 13.279 1.00 92.25 235 ALA A C 1
ATOM 1903 O O . ALA A 1 235 ? -8.294 8.309 12.976 1.00 92.25 235 ALA A O 1
ATOM 1904 N N . HIS A 1 236 ? -10.373 8.448 13.794 1.00 94.88 236 HIS A N 1
ATOM 1905 C CA . HIS A 1 236 ? -10.494 7.012 14.065 1.00 94.88 236 HIS A CA 1
ATOM 1906 C C . HIS A 1 236 ? -10.246 6.176 12.804 1.00 94.88 236 HIS A C 1
ATOM 1908 O O . HIS A 1 236 ? -9.395 5.287 12.796 1.00 94.88 236 HIS A O 1
ATOM 1914 N N . PHE A 1 237 ? -10.936 6.496 11.705 1.00 95.31 237 PHE A N 1
ATOM 1915 C CA . PHE A 1 237 ? -10.773 5.767 10.452 1.00 95.31 237 PHE A CA 1
ATOM 1916 C C . PHE A 1 237 ? -9.370 5.943 9.858 1.00 95.31 237 PHE A C 1
ATOM 1918 O O . PHE A 1 237 ? -8.809 4.979 9.340 1.00 95.31 237 PHE A O 1
ATOM 1925 N N . ALA A 1 238 ? -8.788 7.140 9.965 1.00 94.62 238 ALA A N 1
ATOM 1926 C CA . ALA A 1 238 ? -7.407 7.396 9.570 1.00 94.62 238 ALA A CA 1
ATOM 1927 C C . ALA A 1 238 ? -6.420 6.475 10.306 1.00 94.62 238 ALA A C 1
ATOM 1929 O O . ALA A 1 238 ? -5.647 5.764 9.663 1.00 94.62 238 ALA A O 1
ATOM 1930 N N . ASN A 1 239 ? -6.512 6.413 11.636 1.00 95.19 239 ASN A N 1
ATOM 1931 C CA . ASN A 1 239 ? -5.667 5.552 12.463 1.00 95.19 239 ASN A CA 1
ATOM 1932 C C . ASN A 1 239 ? -5.836 4.077 12.083 1.00 95.19 239 ASN A C 1
ATOM 1934 O O . ASN A 1 239 ? -4.855 3.342 11.969 1.00 95.19 239 ASN A O 1
ATOM 1938 N N . TRP A 1 240 ? -7.074 3.641 11.835 1.00 97.25 240 TRP A N 1
ATOM 1939 C CA . TRP A 1 240 ? -7.354 2.282 11.375 1.00 97.25 240 TRP A CA 1
ATOM 1940 C C . TRP A 1 240 ? -6.684 1.961 10.044 1.00 97.25 240 TRP A C 1
ATOM 1942 O O . TRP A 1 240 ? -6.162 0.864 9.879 1.00 97.25 240 TRP A O 1
ATOM 1952 N N . VAL A 1 241 ? -6.696 2.889 9.088 1.00 96.56 241 VAL A N 1
ATOM 1953 C CA . VAL A 1 241 ? -6.035 2.693 7.794 1.00 96.56 241 VAL A CA 1
ATOM 1954 C C . VAL A 1 241 ? -4.532 2.491 7.972 1.00 96.56 241 VAL A C 1
ATOM 1956 O O . VAL A 1 241 ? -3.976 1.573 7.369 1.00 96.56 241 VAL A O 1
ATOM 1959 N N . ILE A 1 242 ? -3.888 3.303 8.813 1.00 96.00 242 ILE A N 1
ATOM 1960 C CA . ILE A 1 242 ? -2.458 3.155 9.096 1.00 96.00 242 ILE A CA 1
ATOM 1961 C C . ILE A 1 242 ? -2.181 1.820 9.788 1.00 96.00 242 ILE A C 1
ATOM 1963 O O . ILE A 1 242 ? -1.285 1.099 9.352 1.00 96.00 242 ILE A O 1
ATOM 1967 N N . LEU A 1 243 ? -2.985 1.437 10.790 1.00 97.25 243 LEU A N 1
ATOM 1968 C CA . LEU A 1 243 ? -2.842 0.132 11.437 1.00 97.25 243 LEU A CA 1
ATOM 1969 C C . LEU A 1 243 ? -2.974 -1.006 10.420 1.00 97.25 243 LEU A C 1
ATOM 1971 O O . LEU A 1 243 ? -2.134 -1.897 10.401 1.00 97.25 243 LEU A O 1
ATOM 1975 N N . LEU A 1 244 ? -3.994 -0.964 9.555 1.00 97.81 244 LEU A N 1
ATOM 1976 C CA . LEU A 1 244 ? -4.203 -1.986 8.530 1.00 97.81 244 LEU A CA 1
ATOM 1977 C C . LEU A 1 244 ? -2.965 -2.143 7.646 1.00 97.81 244 LEU A C 1
ATOM 1979 O O . LEU A 1 244 ? -2.560 -3.274 7.412 1.00 97.81 244 LEU A O 1
ATOM 1983 N N . LEU A 1 245 ? -2.347 -1.040 7.206 1.00 97.50 245 LEU A N 1
ATOM 1984 C CA . LEU A 1 245 ? -1.114 -1.057 6.407 1.00 97.50 245 LEU A CA 1
ATOM 1985 C C . LEU A 1 245 ? 0.088 -1.635 7.173 1.00 97.50 245 LEU A C 1
ATOM 1987 O O . LEU A 1 245 ? 0.899 -2.347 6.584 1.00 97.50 245 LEU A O 1
ATOM 1991 N N . VAL A 1 246 ? 0.190 -1.366 8.478 1.00 97.44 246 VAL A N 1
ATOM 1992 C CA . VAL A 1 246 ? 1.232 -1.937 9.349 1.00 97.44 246 VAL A CA 1
ATOM 1993 C C . VAL A 1 246 ? 1.084 -3.454 9.485 1.00 97.44 246 VAL A C 1
ATOM 1995 O O . VAL A 1 246 ? 2.091 -4.150 9.514 1.00 97.44 246 VAL A O 1
ATOM 1998 N N . ILE A 1 247 ? -0.142 -3.979 9.542 1.00 96.38 247 ILE A N 1
ATOM 1999 C CA . ILE A 1 247 ? -0.380 -5.410 9.800 1.00 96.38 247 ILE A CA 1
ATOM 2000 C C . ILE A 1 247 ? -0.522 -6.270 8.541 1.00 96.38 247 ILE A C 1
ATOM 2002 O O . ILE A 1 247 ? -0.577 -7.494 8.646 1.00 96.38 247 ILE A O 1
ATOM 2006 N N . VAL A 1 248 ? -0.601 -5.674 7.343 1.00 96.56 248 VAL A N 1
ATOM 2007 C CA . VAL A 1 248 ? -0.611 -6.457 6.094 1.00 96.56 248 VAL A CA 1
ATOM 2008 C C . VAL A 1 248 ? 0.659 -7.312 6.016 1.00 96.56 248 VAL A C 1
ATOM 2010 O O . VAL A 1 248 ? 1.736 -6.764 6.236 1.00 96.56 248 VAL A O 1
ATOM 2013 N N . PRO A 1 249 ? 0.592 -8.609 5.671 1.00 94.00 249 PRO A N 1
ATOM 2014 C CA . PRO A 1 249 ? 1.790 -9.431 5.491 1.00 94.00 249 PRO A CA 1
ATOM 2015 C C . PRO A 1 249 ? 2.733 -8.898 4.406 1.00 94.00 249 PRO A C 1
ATOM 2017 O O . PRO A 1 249 ? 2.285 -8.274 3.447 1.00 94.00 249 PRO A O 1
ATOM 2020 N N . ASP A 1 250 ? 4.028 -9.191 4.530 1.00 92.31 250 ASP A N 1
ATOM 2021 C CA . ASP A 1 250 ? 5.034 -8.783 3.534 1.00 92.31 250 ASP A CA 1
ATOM 2022 C C . ASP A 1 250 ? 4.896 -9.568 2.223 1.00 92.31 250 ASP A C 1
ATOM 2024 O O . ASP A 1 250 ? 5.094 -9.038 1.131 1.00 92.31 250 ASP A O 1
ATOM 2028 N N . VAL A 1 251 ? 4.538 -10.850 2.331 1.00 92.06 251 VAL A N 1
ATOM 2029 C CA . VAL A 1 251 ? 4.341 -11.733 1.182 1.00 92.06 251 VAL A CA 1
ATOM 2030 C C . VAL A 1 251 ? 2.872 -11.702 0.793 1.00 92.06 251 VAL A C 1
ATOM 2032 O O . VAL A 1 251 ? 2.015 -12.211 1.514 1.00 92.06 251 VAL A O 1
ATOM 2035 N N . LEU A 1 252 ? 2.598 -11.102 -0.362 1.00 94.50 252 LEU A N 1
ATOM 2036 C CA . LEU A 1 252 ? 1.253 -10.909 -0.886 1.00 94.50 252 LEU A CA 1
ATOM 2037 C C . LEU A 1 252 ? 1.108 -11.534 -2.265 1.00 94.50 252 LEU A C 1
ATOM 2039 O O . LEU A 1 252 ? 2.024 -11.495 -3.089 1.00 94.50 252 LEU A O 1
ATOM 2043 N N . GLU A 1 253 ? -0.075 -12.076 -2.536 1.00 95.12 253 GLU A N 1
ATOM 2044 C CA . GLU A 1 253 ? -0.407 -12.555 -3.869 1.00 95.12 253 GLU A CA 1
ATOM 2045 C C . GLU A 1 253 ? -0.645 -11.380 -4.827 1.00 95.12 253 GLU A C 1
ATOM 2047 O O . GLU A 1 253 ? -0.976 -10.259 -4.428 1.00 95.12 253 GLU A O 1
ATOM 2052 N N . ALA A 1 254 ? -0.546 -11.639 -6.133 1.00 95.38 254 ALA A N 1
ATOM 2053 C CA . ALA A 1 254 ? -0.759 -10.614 -7.156 1.00 95.38 254 ALA A CA 1
ATOM 2054 C C . ALA A 1 254 ? -2.133 -9.920 -7.036 1.00 95.38 254 ALA A C 1
ATOM 2056 O O . ALA A 1 254 ? -2.262 -8.722 -7.297 1.00 95.38 254 ALA A O 1
ATOM 2057 N N . ASN A 1 255 ? -3.164 -10.657 -6.610 1.00 95.50 255 ASN A N 1
ATOM 2058 C CA . ASN A 1 255 ? -4.501 -10.108 -6.387 1.00 95.50 255 ASN A CA 1
ATOM 2059 C C . ASN A 1 255 ? -4.553 -9.149 -5.179 1.00 95.50 255 ASN A C 1
ATOM 2061 O O . ASN A 1 255 ? -5.233 -8.119 -5.215 1.00 95.50 255 ASN A O 1
ATOM 2065 N N . ASP A 1 256 ? -3.790 -9.444 -4.131 1.00 95.69 256 ASP A N 1
ATOM 2066 C CA . ASP A 1 256 ? -3.732 -8.633 -2.915 1.00 95.69 256 ASP A CA 1
ATOM 2067 C C . ASP A 1 256 ? -2.947 -7.344 -3.161 1.00 95.69 256 ASP A C 1
ATOM 2069 O O . ASP A 1 256 ? -3.406 -6.253 -2.809 1.00 95.69 256 ASP A O 1
ATOM 2073 N N . ILE A 1 257 ? -1.834 -7.442 -3.895 1.00 96.81 257 ILE A N 1
ATOM 2074 C CA . ILE A 1 257 ? -1.092 -6.281 -4.401 1.00 96.81 257 ILE A CA 1
ATOM 2075 C C . ILE A 1 257 ? -1.990 -5.402 -5.278 1.00 96.81 257 ILE A C 1
ATOM 2077 O O . ILE A 1 257 ? -2.006 -4.181 -5.123 1.00 96.81 257 ILE A O 1
ATOM 2081 N N . SER A 1 258 ? -2.800 -5.994 -6.161 1.00 96.50 258 SER A N 1
ATOM 2082 C CA . SER A 1 258 ? -3.773 -5.246 -6.971 1.00 96.50 258 SER A CA 1
ATOM 2083 C C . SER A 1 258 ? -4.805 -4.502 -6.107 1.00 96.50 258 SER A C 1
ATOM 2085 O O . SER A 1 258 ? -5.179 -3.359 -6.407 1.00 96.50 258 SER A O 1
ATOM 2087 N N . THR A 1 259 ? -5.223 -5.102 -4.989 1.00 96.31 259 THR A N 1
ATOM 2088 C CA . THR A 1 259 ? -6.131 -4.475 -4.017 1.00 96.31 259 THR A CA 1
ATOM 2089 C C . THR A 1 259 ? -5.469 -3.280 -3.323 1.00 96.31 259 THR A C 1
ATOM 2091 O O . THR A 1 259 ? -6.044 -2.188 -3.325 1.00 96.31 259 THR A O 1
ATOM 2094 N N . LEU A 1 260 ? -4.241 -3.438 -2.814 1.00 97.00 260 LEU A N 1
ATOM 2095 C CA . LEU A 1 260 ? -3.446 -2.343 -2.234 1.00 97.00 260 LEU A CA 1
ATOM 2096 C C . LEU A 1 260 ? -3.199 -1.213 -3.237 1.00 97.00 260 LEU A C 1
ATOM 2098 O O . LEU A 1 260 ? -3.376 -0.034 -2.928 1.00 97.00 260 LEU A O 1
ATOM 2102 N N . ARG A 1 261 ? -2.857 -1.563 -4.475 1.00 96.62 261 ARG A N 1
ATOM 2103 C CA . ARG A 1 261 ? -2.642 -0.605 -5.559 1.00 96.62 261 ARG A CA 1
ATOM 2104 C C . ARG A 1 261 ? -3.914 0.174 -5.882 1.00 96.62 261 ARG A C 1
ATOM 2106 O O . ARG A 1 261 ? -3.865 1.385 -6.085 1.00 96.62 261 ARG A O 1
ATOM 2113 N N . THR A 1 262 ? -5.068 -0.491 -5.913 1.00 96.62 262 THR A N 1
ATOM 2114 C CA . THR A 1 262 ? -6.367 0.174 -6.113 1.00 96.62 262 THR A CA 1
ATOM 2115 C C . THR A 1 262 ? -6.681 1.132 -4.965 1.00 96.62 262 THR A C 1
ATOM 2117 O O . THR A 1 262 ? -7.171 2.240 -5.203 1.00 96.62 262 THR A O 1
ATOM 2120 N N . PHE A 1 263 ? -6.344 0.740 -3.736 1.00 96.81 263 PHE A N 1
ATOM 2121 C CA . PHE A 1 263 ? -6.483 1.578 -2.553 1.00 96.81 263 PHE A CA 1
ATOM 2122 C C . PHE A 1 263 ? -5.607 2.840 -2.629 1.00 96.81 263 PHE A C 1
ATOM 2124 O O . PHE A 1 263 ? -6.123 3.952 -2.512 1.00 96.81 263 PHE A O 1
ATOM 2131 N N . ALA A 1 264 ? -4.321 2.702 -2.954 1.00 95.62 264 ALA A N 1
ATOM 2132 C CA . ALA A 1 264 ? -3.413 3.836 -3.133 1.00 95.62 264 ALA A CA 1
ATOM 2133 C C . ALA A 1 264 ? -3.813 4.748 -4.306 1.00 95.62 264 ALA A C 1
ATOM 2135 O O . ALA A 1 264 ? -3.805 5.970 -4.177 1.00 95.62 264 ALA A O 1
ATOM 2136 N N . LYS A 1 265 ? -4.284 4.189 -5.430 1.00 94.56 265 LYS A N 1
ATOM 2137 C CA . LYS A 1 265 ? -4.850 4.985 -6.538 1.00 94.56 265 LYS A CA 1
ATOM 2138 C C . LYS A 1 265 ? -6.078 5.784 -6.118 1.00 94.56 265 LYS A C 1
ATOM 2140 O O . LYS A 1 265 ? -6.295 6.893 -6.608 1.00 94.56 265 LYS A O 1
ATOM 2145 N N . LYS A 1 266 ? -6.909 5.238 -5.229 1.00 93.75 266 LYS A N 1
ATOM 2146 C CA . LYS A 1 266 ? -8.029 5.986 -4.654 1.00 93.75 266 LYS A CA 1
ATOM 2147 C C . LYS A 1 266 ? -7.515 7.130 -3.779 1.00 93.75 266 LYS A C 1
ATOM 2149 O O . LYS A 1 266 ? -8.046 8.226 -3.929 1.00 93.75 266 LYS A O 1
ATOM 2154 N N . ALA A 1 267 ? -6.492 6.904 -2.952 1.00 92.81 267 ALA A N 1
ATOM 2155 C CA . ALA A 1 267 ? -5.859 7.947 -2.141 1.00 92.81 267 ALA A CA 1
ATOM 2156 C C . ALA A 1 267 ? -5.281 9.080 -3.008 1.00 92.81 267 ALA A C 1
ATOM 2158 O O . ALA A 1 267 ? -5.621 10.241 -2.787 1.00 92.81 267 ALA A O 1
ATOM 2159 N N . LEU A 1 268 ? -4.551 8.743 -4.080 1.00 90.62 268 LEU A N 1
ATOM 2160 C CA . LEU A 1 268 ? -4.051 9.706 -5.075 1.00 90.62 268 LEU A CA 1
ATOM 2161 C C . LEU A 1 268 ? -5.166 10.598 -5.634 1.00 90.62 268 LEU A C 1
ATOM 2163 O O . LEU A 1 268 ? -5.012 11.809 -5.719 1.00 90.62 268 LEU A O 1
ATOM 2167 N N . ARG A 1 269 ? -6.325 10.016 -5.968 1.00 89.31 269 ARG A N 1
ATOM 2168 C CA . ARG A 1 269 ? -7.484 10.768 -6.486 1.00 89.31 269 ARG A CA 1
ATOM 2169 C C . ARG A 1 269 ? -8.203 11.614 -5.434 1.00 89.31 269 ARG A C 1
ATOM 2171 O O . ARG A 1 269 ? -8.972 12.496 -5.807 1.00 89.31 269 ARG A O 1
ATOM 2178 N N . GLN A 1 270 ? -8.091 11.269 -4.152 1.00 86.94 270 GLN A N 1
ATOM 2179 C CA . GLN A 1 270 ? -8.738 12.008 -3.061 1.00 86.94 270 GLN A CA 1
ATOM 2180 C C . GLN A 1 270 ? -7.856 13.125 -2.502 1.00 86.94 270 GLN A C 1
ATOM 2182 O O . GLN A 1 270 ? -8.383 13.972 -1.783 1.00 86.94 270 GLN A O 1
ATOM 2187 N N . ARG A 1 271 ? -6.566 13.160 -2.858 1.00 79.38 271 ARG A N 1
ATOM 2188 C CA . ARG A 1 271 ? -5.683 14.283 -2.549 1.00 79.38 271 ARG A CA 1
ATOM 2189 C C . ARG A 1 271 ? -6.304 15.579 -3.087 1.00 79.38 271 ARG A C 1
ATOM 2191 O O . ARG A 1 271 ? -6.757 15.632 -4.231 1.00 79.38 271 ARG A O 1
ATOM 2198 N N . ALA A 1 272 ? -6.416 16.578 -2.223 1.00 65.38 272 ALA A N 1
ATOM 2199 C CA . ALA A 1 272 ? -6.772 17.939 -2.601 1.00 65.38 272 ALA A CA 1
ATOM 2200 C C . ALA A 1 272 ? -5.480 18.758 -2.711 1.00 65.38 272 ALA A C 1
ATOM 2202 O O . ALA A 1 272 ? -4.482 18.371 -2.119 1.00 65.38 272 ALA A O 1
ATOM 2203 N N . ASP A 1 273 ? -5.508 19.878 -3.431 1.00 59.19 273 ASP A N 1
ATOM 2204 C CA . ASP A 1 273 ? -4.366 20.808 -3.489 1.00 59.19 273 ASP A CA 1
ATOM 2205 C C . ASP A 1 273 ? -4.206 21.631 -2.191 1.00 59.19 273 ASP A C 1
ATOM 2207 O O . ASP A 1 273 ? -3.265 22.408 -2.054 1.00 59.19 273 ASP A O 1
ATOM 2211 N N . GLU A 1 274 ? -5.125 21.478 -1.231 1.00 55.69 274 GLU A N 1
ATOM 2212 C CA . GLU A 1 274 ? -5.121 22.187 0.049 1.00 55.69 274 GLU A CA 1
ATOM 2213 C C . GLU A 1 274 ? -4.772 21.244 1.210 1.00 55.69 274 GLU A C 1
ATOM 2215 O O . GLU A 1 274 ? -5.514 20.289 1.481 1.00 55.69 274 GLU A O 1
ATOM 2220 N N . LEU A 1 275 ? -3.688 21.600 1.917 1.00 56.59 275 LEU A N 1
ATOM 2221 C CA . LEU A 1 275 ? -3.167 20.992 3.148 1.00 56.59 275 LEU A CA 1
ATOM 2222 C C . LEU A 1 275 ? -4.261 20.845 4.210 1.00 56.59 275 LEU A C 1
ATOM 2224 O O . LEU A 1 275 ? -4.553 21.766 4.972 1.00 56.59 275 LEU A O 1
ATOM 2228 N N . ASN A 1 276 ? -4.859 19.662 4.269 1.00 63.97 276 ASN A N 1
ATOM 2229 C CA . ASN A 1 276 ? -5.763 19.253 5.338 1.00 63.97 276 ASN A CA 1
ATOM 2230 C C . ASN A 1 276 ? -5.129 18.087 6.107 1.00 63.97 276 ASN A C 1
ATOM 2232 O O . ASN A 1 276 ? -4.430 17.274 5.509 1.00 63.97 276 ASN A O 1
ATOM 2236 N N . GLU A 1 277 ? -5.442 17.921 7.396 1.00 65.81 277 GLU A N 1
ATOM 2237 C CA . GLU A 1 277 ? -4.998 16.762 8.208 1.00 65.81 277 GLU A CA 1
ATOM 2238 C C . GLU A 1 277 ? -5.350 15.411 7.546 1.00 65.81 277 GLU A C 1
ATOM 2240 O O . GLU A 1 277 ? -4.682 14.397 7.717 1.00 65.81 277 GLU A O 1
ATOM 2245 N N . HIS A 1 278 ? -6.400 15.389 6.723 1.00 73.69 278 HIS A N 1
ATOM 2246 C CA . HIS A 1 278 ? -6.823 14.215 5.959 1.00 73.69 278 HIS A CA 1
ATOM 2247 C C . HIS A 1 278 ? -5.924 13.900 4.757 1.00 73.69 278 HIS A C 1
ATOM 2249 O O . HIS A 1 278 ? -5.923 12.767 4.274 1.00 73.69 278 HIS A O 1
ATOM 2255 N N . GLU A 1 279 ? -5.177 14.886 4.260 1.00 82.00 279 GLU A N 1
ATOM 2256 C CA . GLU A 1 279 ? -4.214 14.708 3.179 1.00 82.00 279 GLU A CA 1
ATOM 2257 C C . GLU A 1 279 ? -3.018 13.874 3.645 1.00 82.00 279 GLU A C 1
ATOM 2259 O O . GLU A 1 279 ? -2.559 13.013 2.896 1.00 82.00 279 GLU A O 1
ATOM 2264 N N . GLU A 1 280 ? -2.577 14.047 4.895 1.00 87.12 280 GLU A N 1
ATOM 2265 C CA . GLU A 1 280 ? -1.475 13.269 5.473 1.00 87.12 280 GLU A CA 1
ATOM 2266 C C . GLU A 1 280 ? -1.749 11.766 5.401 1.00 87.12 280 GLU A C 1
ATOM 2268 O O . GLU A 1 280 ? -0.891 10.999 4.981 1.00 87.12 280 GLU A O 1
ATOM 2273 N N . VAL A 1 281 ? -2.982 11.337 5.681 1.00 92.00 281 VAL A N 1
ATOM 2274 C CA . VAL A 1 281 ? -3.370 9.922 5.577 1.00 92.00 281 VAL A CA 1
ATOM 2275 C C . VAL A 1 281 ? -3.272 9.428 4.135 1.00 92.00 281 VAL A C 1
ATOM 2277 O O . VAL A 1 281 ? -2.797 8.320 3.893 1.00 92.00 281 VAL A O 1
ATOM 2280 N N . MET A 1 282 ? -3.683 10.241 3.155 1.00 92.38 282 MET A N 1
ATOM 2281 C CA . MET A 1 282 ? -3.547 9.884 1.738 1.00 92.38 282 MET A CA 1
ATOM 2282 C C . MET A 1 282 ? -2.073 9.732 1.360 1.00 92.38 282 MET A C 1
ATOM 2284 O O . MET A 1 282 ? -1.700 8.747 0.721 1.00 92.38 282 MET A O 1
ATOM 2288 N N . ARG A 1 283 ? -1.238 10.677 1.802 1.00 91.56 283 ARG A N 1
ATOM 2289 C CA . ARG A 1 283 ? 0.218 10.677 1.628 1.00 91.56 283 ARG A CA 1
ATOM 2290 C C . ARG A 1 283 ? 0.871 9.448 2.263 1.00 91.56 283 ARG A C 1
ATOM 2292 O O . ARG A 1 283 ? 1.725 8.819 1.634 1.00 91.56 283 ARG A O 1
ATOM 2299 N N . SER A 1 284 ? 0.418 9.044 3.448 1.00 93.94 284 SER A N 1
ATOM 2300 C CA . SER A 1 284 ? 0.881 7.842 4.150 1.00 93.94 284 SER A CA 1
ATOM 2301 C C . SER A 1 284 ? 0.520 6.565 3.399 1.00 93.94 284 SER A C 1
ATOM 2303 O O . SER A 1 284 ? 1.381 5.707 3.218 1.00 93.94 284 SER A O 1
ATOM 2305 N N . ILE A 1 285 ? -0.717 6.452 2.895 1.00 95.81 285 ILE A N 1
ATOM 2306 C CA . ILE A 1 285 ? -1.141 5.301 2.079 1.00 95.81 285 ILE A CA 1
ATOM 2307 C C . ILE A 1 285 ? -0.255 5.179 0.835 1.00 95.81 285 ILE A C 1
ATOM 2309 O O . ILE A 1 285 ? 0.230 4.092 0.531 1.00 95.81 285 ILE A O 1
ATOM 2313 N N . ILE A 1 286 ? -0.047 6.285 0.114 1.00 94.81 286 ILE A N 1
ATOM 2314 C CA . ILE A 1 286 ? 0.750 6.300 -1.120 1.00 94.81 286 ILE A CA 1
ATOM 2315 C C . ILE A 1 286 ? 2.199 5.919 -0.827 1.00 94.81 286 ILE A C 1
ATOM 2317 O O . ILE A 1 286 ? 2.757 5.093 -1.540 1.00 94.81 286 ILE A O 1
ATOM 2321 N N . SER A 1 287 ? 2.778 6.474 0.237 1.00 95.31 287 SER A N 1
ATOM 2322 C CA . SER A 1 287 ? 4.163 6.206 0.637 1.00 95.31 287 SER A CA 1
ATOM 2323 C C . SER A 1 287 ? 4.370 4.744 1.019 1.00 95.31 287 SER A C 1
ATOM 2325 O O . SER A 1 287 ? 5.252 4.092 0.471 1.00 95.31 287 SER A O 1
ATOM 2327 N N . ALA A 1 288 ? 3.508 4.200 1.885 1.00 96.69 288 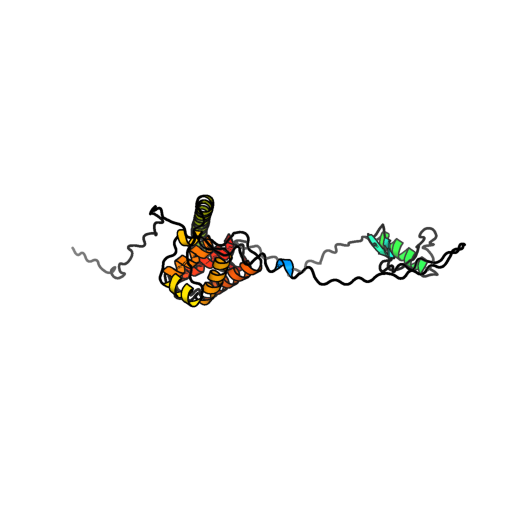ALA A N 1
ATOM 2328 C CA . ALA A 1 288 ? 3.600 2.807 2.303 1.00 96.69 288 ALA A CA 1
ATOM 2329 C C . ALA A 1 288 ? 3.404 1.850 1.114 1.00 96.69 288 ALA A C 1
ATOM 2331 O O . ALA A 1 288 ? 4.198 0.940 0.907 1.00 96.69 288 ALA A O 1
ATOM 2332 N N . VAL A 1 289 ? 2.372 2.054 0.287 1.00 96.69 289 VAL A N 1
ATOM 2333 C CA . VAL A 1 289 ? 2.123 1.176 -0.872 1.00 96.69 289 VAL A CA 1
ATOM 2334 C C . VAL A 1 289 ? 3.206 1.318 -1.941 1.00 96.69 289 VAL A C 1
ATOM 2336 O O . VAL A 1 289 ? 3.616 0.318 -2.529 1.00 96.69 289 VAL A O 1
ATOM 2339 N N . GLY A 1 290 ? 3.672 2.539 -2.187 1.00 94.88 290 GLY A N 1
ATOM 2340 C CA . GLY A 1 290 ? 4.659 2.829 -3.214 1.00 94.88 290 GLY A CA 1
ATOM 2341 C C . GLY A 1 290 ? 6.051 2.312 -2.874 1.00 94.88 290 GLY A C 1
ATOM 2342 O O . GLY A 1 290 ? 6.656 1.621 -3.692 1.00 94.88 290 GLY A O 1
ATOM 2343 N N . ASP A 1 291 ? 6.537 2.608 -1.670 1.00 94.62 291 ASP A N 1
ATOM 2344 C CA . ASP A 1 291 ? 7.909 2.283 -1.282 1.00 94.62 291 ASP A CA 1
ATOM 2345 C C . ASP A 1 291 ? 7.999 0.931 -0.558 1.00 94.62 291 ASP A C 1
ATOM 2347 O O . ASP A 1 291 ? 8.694 0.029 -1.024 1.00 94.62 291 ASP A O 1
ATOM 2351 N N . PHE A 1 292 ? 7.213 0.717 0.508 1.00 95.44 292 PHE A N 1
ATOM 2352 C CA . PHE A 1 292 ? 7.286 -0.527 1.293 1.00 95.44 292 PHE A CA 1
ATOM 2353 C C . PHE A 1 292 ? 6.771 -1.748 0.516 1.00 95.44 292 PHE A C 1
ATOM 2355 O O . PHE A 1 292 ? 7.438 -2.776 0.457 1.00 95.44 292 PHE A O 1
ATOM 2362 N N . PHE A 1 293 ? 5.602 -1.641 -0.126 1.00 95.75 293 PHE A N 1
ATOM 2363 C CA . PHE A 1 293 ? 5.027 -2.739 -0.923 1.00 95.75 293 PHE A CA 1
ATOM 2364 C C . PHE A 1 293 ? 5.512 -2.749 -2.390 1.00 95.75 293 PHE A C 1
ATOM 2366 O O . PHE A 1 293 ? 4.954 -3.455 -3.237 1.00 95.75 293 PHE A O 1
ATOM 2373 N N . GLY A 1 294 ? 6.545 -1.959 -2.711 1.00 93.38 294 GLY A N 1
ATOM 2374 C CA . GLY A 1 294 ? 7.251 -1.993 -3.993 1.00 93.38 294 GLY A CA 1
ATOM 2375 C C . GLY A 1 294 ? 6.463 -1.489 -5.208 1.00 93.38 294 GLY A C 1
ATOM 2376 O O . GLY A 1 294 ? 6.850 -1.778 -6.340 1.00 93.38 294 GLY A O 1
ATOM 2377 N N . GLN A 1 295 ? 5.365 -0.750 -5.023 1.00 94.56 295 GLN A N 1
ATOM 2378 C CA . GLN A 1 295 ? 4.592 -0.146 -6.121 1.00 94.56 295 GLN A CA 1
ATOM 2379 C C . GLN A 1 295 ? 5.133 1.242 -6.506 1.00 94.56 295 GLN A C 1
ATOM 2381 O O . GLN A 1 295 ? 4.389 2.226 -6.507 1.00 94.56 295 GLN A O 1
ATOM 2386 N N . AR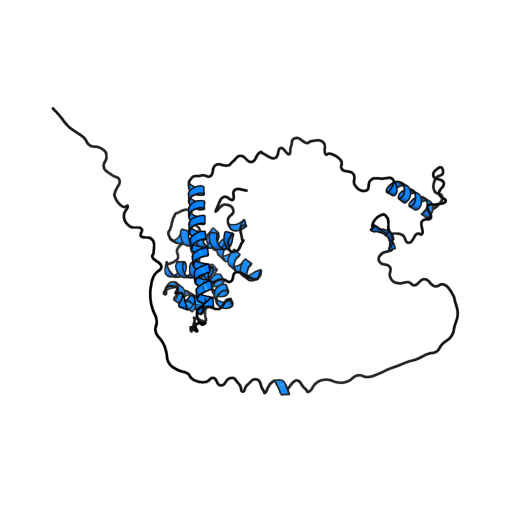G A 1 296 ? 6.434 1.329 -6.816 1.00 92.56 296 ARG A N 1
ATOM 2387 C CA . ARG A 1 296 ? 7.165 2.602 -6.997 1.00 92.56 296 ARG A CA 1
ATOM 2388 C C . ARG A 1 296 ? 6.585 3.520 -8.067 1.00 92.56 296 ARG A C 1
ATOM 2390 O O . ARG A 1 296 ? 6.644 4.734 -7.928 1.00 92.56 296 ARG A O 1
ATOM 2397 N N . ASP A 1 297 ? 5.928 2.964 -9.080 1.00 90.94 297 ASP A N 1
ATOM 2398 C CA . ASP A 1 297 ? 5.247 3.744 -10.119 1.00 90.94 297 ASP A CA 1
ATOM 2399 C C . ASP A 1 297 ? 4.116 4.639 -9.569 1.00 90.94 297 ASP A C 1
ATOM 2401 O O . ASP A 1 297 ? 3.692 5.584 -10.226 1.00 90.94 297 ASP A O 1
ATOM 2405 N N . LEU A 1 298 ? 3.616 4.372 -8.357 1.00 89.94 298 LEU A N 1
ATOM 2406 C CA . LEU A 1 298 ? 2.645 5.233 -7.673 1.00 89.94 298 LEU A CA 1
ATOM 2407 C C . LEU A 1 298 ? 3.278 6.460 -7.003 1.00 89.94 298 LEU A C 1
ATOM 2409 O O . LEU A 1 298 ? 2.544 7.367 -6.607 1.00 89.94 298 LEU A O 1
ATOM 2413 N N . LEU A 1 299 ? 4.604 6.470 -6.839 1.00 87.50 299 LEU A N 1
ATOM 2414 C CA . LEU A 1 299 ? 5.361 7.591 -6.283 1.00 87.50 299 LEU A CA 1
ATOM 2415 C C . LEU A 1 299 ? 5.717 8.630 -7.355 1.00 87.50 299 LEU A C 1
ATOM 2417 O O . LEU A 1 299 ? 6.097 9.748 -7.009 1.00 87.50 299 LEU A O 1
ATOM 2421 N N . GLU A 1 300 ? 5.553 8.296 -8.639 1.00 79.56 300 GLU A N 1
ATOM 2422 C CA . GLU A 1 300 ? 5.820 9.201 -9.756 1.00 79.56 300 GLU A CA 1
ATOM 2423 C C . GLU A 1 300 ? 4.925 10.453 -9.660 1.00 79.56 300 GLU A C 1
ATOM 2425 O O . GLU A 1 300 ? 3.696 10.373 -9.590 1.00 79.56 300 GLU A O 1
ATOM 2430 N N . GLY A 1 301 ? 5.549 11.634 -9.583 1.00 68.25 301 GLY A N 1
ATOM 2431 C CA . GLY A 1 301 ? 4.857 12.908 -9.340 1.00 68.25 301 GLY A CA 1
ATOM 2432 C C . GLY A 1 301 ? 4.443 13.162 -7.880 1.00 68.25 301 GLY A C 1
ATOM 2433 O O . GLY A 1 301 ? 3.745 14.141 -7.604 1.00 68.25 301 GLY A O 1
ATOM 2434 N N . TYR A 1 302 ? 4.849 12.299 -6.943 1.00 67.00 302 TYR A N 1
ATOM 2435 C CA . TYR A 1 302 ? 4.603 12.435 -5.504 1.00 67.00 302 TYR A CA 1
ATOM 2436 C C . TYR A 1 302 ? 5.897 12.618 -4.700 1.00 67.00 302 TYR A C 1
ATOM 2438 O O . TYR A 1 302 ? 5.993 13.546 -3.900 1.00 67.00 302 TYR A O 1
ATOM 2446 N N . VAL A 1 303 ? 6.900 11.786 -4.957 1.00 66.81 303 VAL A N 1
ATOM 2447 C CA . VAL A 1 303 ? 8.280 11.974 -4.507 1.00 66.81 303 VAL A CA 1
ATOM 2448 C C . VAL A 1 303 ? 9.099 11.958 -5.784 1.00 66.81 303 VAL A C 1
ATOM 2450 O O . VAL A 1 303 ? 8.975 11.024 -6.572 1.00 66.81 303 VAL A O 1
ATOM 2453 N N . VAL A 1 304 ? 9.847 13.024 -6.065 1.00 56.75 304 VAL A N 1
ATOM 2454 C CA . VAL A 1 304 ? 10.692 13.043 -7.263 1.00 56.75 304 VAL A CA 1
ATOM 2455 C C . VAL A 1 304 ? 11.739 11.951 -7.080 1.00 56.75 304 VAL A C 1
ATOM 2457 O O . VAL A 1 304 ? 12.615 12.066 -6.225 1.00 56.75 304 VAL A O 1
ATOM 2460 N N . GLU A 1 305 ? 11.609 10.858 -7.830 1.00 49.00 305 GLU A N 1
ATOM 2461 C CA . GLU A 1 305 ? 12.695 9.897 -7.964 1.00 49.00 305 GLU A CA 1
ATOM 2462 C C . GLU A 1 305 ? 13.826 10.622 -8.696 1.00 49.00 305 GLU A C 1
ATOM 2464 O O . GLU A 1 305 ? 13.699 10.933 -9.880 1.00 49.00 305 GLU A O 1
ATOM 2469 N N . ASN A 1 306 ? 14.930 10.889 -7.995 1.00 40.97 306 ASN A N 1
ATOM 2470 C CA . ASN A 1 306 ? 16.211 11.088 -8.663 1.00 40.97 306 ASN A CA 1
ATOM 2471 C C . ASN A 1 306 ? 16.519 9.776 -9.397 1.00 40.97 306 ASN A C 1
ATOM 2473 O O . ASN A 1 306 ? 16.916 8.794 -8.764 1.00 40.97 306 ASN A O 1
ATOM 2477 N N . ARG A 1 307 ? 16.240 9.741 -10.701 1.00 38.19 307 ARG A N 1
ATOM 2478 C CA . ARG A 1 307 ? 16.718 8.691 -11.603 1.00 38.19 307 ARG A CA 1
ATOM 2479 C C . ARG A 1 307 ? 18.140 8.984 -12.045 1.00 38.19 307 ARG A C 1
ATOM 2481 O O . ARG A 1 307 ? 18.435 10.171 -12.295 1.00 38.19 307 ARG A O 1
#

Sequence (307 aa):
MGRSQNSKSAIKKTLEKAQPYPLALMGVSLPPPHIENPLKQRQLKNRQQQQQQEPDKSLKNDKHDEESDTDSVVSDKGYVNGPLDPIFGQHRAFPINIDISDLDESRPPADVNSYLARVRMEAEKMDVVAFVPREDSPANVIADPQEERLTEAQEEALRWHVEFMEGFVQRRSQFEEMVRTNETLVFDFPKTMKTWRTFMFNNDPSDEYALALDTVTILKLINYSTKWLSKSINAHFANWVILLLVIVPDVLEANDISTLRTFAKKALRQRADELNEHEEVMRSIISAVGDFFGQRDLLEGYVVENR

pLDDT: mean 72.98, std 23.26, range [29.66, 97.81]

Secondary structure (DSSP, 8-state):
------------------PPPP----------------GGGSSSSGGGSSSS---------------------------SS-PBPTTTSSB-SS------TT--TTS--SSHHHHHHHHHHHHHHS-S---PPPP--TT---------PPPHHHHHHHHHHHHHHHHHHHHHHHHHHHHHHSPPP------SHHHHHHHHHHS---HHHHHH--HHHHHHHHHHHHHH--SS--HHHHHHHHHHHHHS-SS--HHHHHHHHHHHHHHHHH--SS--HHHHHHHHHHHIIIIITS-GGGSTTTS----

InterPro domains:
  IPR035426 Gemin2/Brr1 [PF04938] (102-296)